Protein AF-A0A956EX53-F1 (afdb_monomer)

Structure (mmCIF, N/CA/C/O backbone):
data_AF-A0A956EX53-F1
#
_entry.id   AF-A0A956EX53-F1
#
loop_
_atom_site.group_PDB
_atom_site.id
_atom_site.type_symbol
_atom_site.label_atom_id
_atom_site.label_alt_id
_atom_site.label_comp_id
_atom_site.label_asym_id
_atom_site.label_entity_id
_atom_site.label_seq_id
_atom_site.pdbx_PDB_ins_code
_atom_site.Cartn_x
_atom_site.Cartn_y
_atom_site.Cartn_z
_atom_site.occupancy
_atom_site.B_iso_or_equiv
_atom_site.auth_seq_id
_atom_site.auth_comp_id
_atom_site.auth_asym_id
_atom_site.auth_atom_id
_atom_site.pdbx_PDB_model_num
ATOM 1 N N . MET A 1 1 ? 4.320 -12.597 8.981 1.00 51.06 1 MET A N 1
ATOM 2 C CA . MET A 1 1 ? 3.050 -13.255 8.613 1.00 51.06 1 MET A CA 1
ATOM 3 C C . MET A 1 1 ? 2.128 -13.176 9.818 1.00 51.06 1 MET A C 1
ATOM 5 O O . MET A 1 1 ? 2.484 -13.696 10.872 1.00 51.06 1 MET A O 1
ATOM 9 N N . LEU A 1 2 ? 1.016 -12.452 9.693 1.00 57.09 2 LEU A N 1
ATOM 10 C CA . LEU A 1 2 ? 0.022 -12.307 10.757 1.00 57.09 2 LEU A CA 1
ATOM 11 C C . LEU A 1 2 ? -0.480 -13.689 11.182 1.00 57.09 2 LEU A C 1
ATOM 13 O O . LEU A 1 2 ? -0.951 -14.455 10.343 1.00 57.09 2 LEU A O 1
ATOM 17 N N . ASN A 1 3 ? -0.402 -14.017 12.470 1.00 59.59 3 ASN A N 1
ATOM 18 C CA . ASN A 1 3 ? -0.939 -15.276 12.990 1.00 59.59 3 ASN A CA 1
ATOM 19 C C . ASN A 1 3 ? -2.446 -15.129 13.267 1.00 59.59 3 ASN A C 1
ATOM 21 O O . ASN A 1 3 ? -2.909 -15.298 14.390 1.00 59.59 3 ASN A O 1
ATOM 25 N N . ILE A 1 4 ? -3.191 -14.712 12.242 1.00 65.06 4 ILE A N 1
ATOM 26 C CA . ILE A 1 4 ? -4.633 -14.478 12.293 1.00 65.06 4 ILE A CA 1
ATOM 27 C C . ILE A 1 4 ? -5.317 -15.712 11.709 1.00 65.06 4 ILE A C 1
ATOM 29 O O . ILE A 1 4 ? -5.009 -16.143 10.596 1.00 65.06 4 ILE A O 1
ATOM 33 N N . THR A 1 5 ? -6.259 -16.303 12.443 1.00 72.94 5 THR A N 1
ATOM 34 C CA . THR A 1 5 ? -7.030 -17.428 11.891 1.00 72.94 5 THR A CA 1
ATOM 35 C C . THR A 1 5 ? -7.917 -16.952 10.737 1.00 72.94 5 THR A C 1
ATOM 37 O O . THR A 1 5 ? -8.346 -15.802 10.702 1.00 72.94 5 THR A O 1
ATOM 40 N N . ALA A 1 6 ? -8.293 -17.833 9.806 1.00 72.69 6 ALA A N 1
ATOM 41 C CA . ALA A 1 6 ? -9.203 -17.457 8.715 1.00 72.69 6 ALA A CA 1
ATOM 42 C C . ALA A 1 6 ? -10.545 -16.865 9.211 1.00 72.69 6 ALA A C 1
ATOM 44 O O . ALA A 1 6 ? -11.168 -16.069 8.511 1.00 72.69 6 ALA A O 1
ATOM 45 N N . ALA A 1 7 ? -10.999 -17.246 10.413 1.00 72.19 7 ALA A N 1
ATOM 46 C CA . ALA A 1 7 ? -12.190 -16.677 11.041 1.00 72.19 7 ALA A CA 1
ATOM 47 C C . ALA A 1 7 ? -11.948 -15.249 11.560 1.00 72.19 7 ALA A C 1
ATOM 49 O O . ALA A 1 7 ? -12.785 -14.375 11.355 1.00 72.19 7 ALA A O 1
ATOM 50 N N . GLU A 1 8 ? -10.797 -14.998 12.182 1.00 74.50 8 GLU A N 1
ATOM 51 C CA . GLU A 1 8 ? -10.401 -13.663 12.639 1.00 74.50 8 GLU A CA 1
ATOM 52 C C . GLU A 1 8 ? -10.142 -12.715 11.463 1.00 74.50 8 GLU A C 1
ATOM 54 O O . GLU A 1 8 ? -10.583 -11.572 11.505 1.00 74.50 8 GLU A O 1
ATOM 59 N N . GLY A 1 9 ? -9.514 -13.191 10.383 1.00 76.31 9 GLY A N 1
ATOM 60 C CA . GLY A 1 9 ? -9.263 -12.388 9.183 1.00 76.31 9 GLY A CA 1
ATOM 61 C C . GLY A 1 9 ? -10.560 -11.865 8.567 1.00 76.31 9 GLY A C 1
ATOM 62 O O . GLY A 1 9 ? -10.660 -10.682 8.253 1.00 76.31 9 GLY A O 1
ATOM 63 N N . LYS A 1 10 ? -11.599 -12.711 8.515 1.00 80.38 10 LYS A N 1
ATOM 64 C CA . LYS A 1 10 ? -12.949 -12.309 8.088 1.00 80.38 10 LYS A CA 1
ATOM 65 C C . LYS A 1 10 ? -13.590 -11.277 9.011 1.00 80.38 10 LYS A C 1
ATOM 67 O O . LYS A 1 10 ? -14.392 -10.477 8.544 1.00 80.38 10 LYS A O 1
ATOM 72 N N . LEU A 1 11 ? -13.286 -11.297 10.308 1.00 80.00 11 LEU A N 1
ATOM 73 C CA . LEU A 1 11 ? -13.822 -10.318 11.255 1.00 80.00 11 LEU A CA 1
ATOM 74 C C . LEU A 1 11 ? -13.101 -8.976 11.164 1.00 80.00 11 LEU A C 1
ATOM 76 O O . LEU A 1 11 ? -13.778 -7.955 11.219 1.00 80.00 11 LEU A O 1
ATOM 80 N N . VAL A 1 12 ? -11.780 -8.958 10.954 1.00 80.25 12 VAL A N 1
ATOM 81 C CA . VAL A 1 12 ? -11.062 -7.708 10.648 1.00 80.25 12 VAL A CA 1
ATOM 82 C C . VAL A 1 12 ? -11.567 -7.132 9.327 1.00 80.25 12 VAL A C 1
ATOM 84 O O . VAL A 1 12 ? -11.889 -5.952 9.260 1.00 80.25 12 VAL A O 1
ATOM 87 N N . GLU A 1 13 ? -11.725 -7.965 8.297 1.00 83.00 13 GLU A N 1
ATOM 88 C CA . GLU A 1 13 ? -12.305 -7.549 7.016 1.00 83.00 13 GLU A CA 1
ATOM 89 C C . GLU A 1 13 ? -13.713 -6.979 7.203 1.00 83.00 13 GLU A C 1
ATOM 91 O O . GLU A 1 13 ? -14.000 -5.890 6.718 1.00 83.00 13 GLU A O 1
ATOM 96 N N . LYS A 1 14 ? -14.577 -7.664 7.963 1.00 83.62 14 LYS A N 1
ATOM 97 C CA . LYS A 1 14 ? -15.923 -7.178 8.283 1.00 83.62 14 LYS A CA 1
ATOM 98 C C . LYS A 1 14 ? -15.875 -5.856 9.049 1.00 83.62 14 LYS A C 1
ATOM 100 O O . LYS A 1 14 ? -16.668 -4.973 8.746 1.00 83.62 14 LYS A O 1
ATOM 105 N N . LEU A 1 15 ? -14.962 -5.701 10.009 1.00 84.44 15 LEU A N 1
ATOM 106 C CA . LEU A 1 15 ? -14.787 -4.468 10.777 1.00 84.44 15 LEU A CA 1
ATOM 107 C C . LEU A 1 15 ? -14.405 -3.303 9.858 1.00 84.44 15 LEU A C 1
ATOM 109 O O . LEU A 1 15 ? -15.106 -2.291 9.850 1.00 84.44 15 LEU A O 1
ATOM 113 N N . LEU A 1 16 ? -13.370 -3.480 9.032 1.00 80.25 16 LEU A N 1
ATOM 114 C CA . LEU A 1 16 ? -12.909 -2.481 8.065 1.00 80.25 16 LEU A CA 1
ATOM 115 C C . LEU A 1 16 ? -13.993 -2.165 7.019 1.00 80.25 16 LEU A C 1
ATOM 117 O O . LEU A 1 16 ? -14.296 -1.001 6.772 1.00 80.25 16 LEU A O 1
ATOM 121 N N . ALA A 1 17 ? -14.650 -3.185 6.460 1.00 79.62 17 ALA A N 1
ATOM 122 C CA . ALA A 1 17 ? -15.706 -3.025 5.458 1.00 79.62 17 ALA A CA 1
ATOM 123 C C . ALA A 1 17 ? -16.972 -2.363 6.023 1.00 79.62 17 ALA A C 1
ATOM 125 O O . ALA A 1 17 ? -17.619 -1.575 5.334 1.00 79.62 17 ALA A O 1
ATOM 126 N N . SER A 1 18 ? -17.309 -2.645 7.285 1.00 79.88 18 SER A N 1
ATOM 127 C CA . SER A 1 18 ? -18.392 -1.969 8.011 1.00 79.88 18 SER A CA 1
ATOM 128 C C . SER A 1 18 ? -18.033 -0.547 8.429 1.00 79.88 18 SER A C 1
ATOM 130 O O . SER A 1 18 ? -18.859 0.125 9.034 1.00 79.88 18 SER A O 1
ATOM 132 N N . LYS A 1 19 ? -16.806 -0.084 8.142 1.00 80.31 19 LYS A N 1
ATOM 133 C CA . LYS A 1 19 ? -16.308 1.220 8.579 1.00 80.31 19 LYS A CA 1
ATOM 134 C C . LYS A 1 19 ? -16.407 1.382 10.098 1.00 80.31 19 LYS A C 1
ATOM 136 O O . LYS A 1 19 ? -16.848 2.414 10.596 1.00 80.31 19 LYS A O 1
ATOM 141 N N . TYR A 1 20 ? -15.998 0.341 10.823 1.00 84.31 20 TYR A N 1
ATOM 142 C CA . TYR A 1 20 ? -16.001 0.301 12.284 1.00 84.31 20 TYR A CA 1
ATOM 143 C C . TYR A 1 20 ? -17.391 0.475 12.916 1.00 84.31 20 TYR A C 1
ATOM 145 O O . TYR A 1 20 ? -17.538 1.106 13.963 1.00 84.31 20 TYR A O 1
ATOM 153 N N . GLU A 1 21 ? -18.434 -0.131 12.339 1.00 85.38 21 GLU A N 1
ATOM 154 C CA . GLU A 1 21 ? -19.719 -0.238 13.034 1.00 85.38 21 GLU A CA 1
ATOM 155 C C . GLU A 1 21 ? -19.526 -0.899 14.410 1.00 85.38 21 GLU A C 1
ATOM 157 O O . GLU A 1 21 ? -19.015 -2.017 14.534 1.00 85.38 21 GLU A O 1
ATOM 162 N N . ARG A 1 22 ? -19.969 -0.216 15.473 1.00 85.62 22 ARG A N 1
ATOM 163 C CA . ARG A 1 22 ? -19.758 -0.666 16.862 1.00 85.62 22 ARG A CA 1
ATOM 164 C C . ARG A 1 2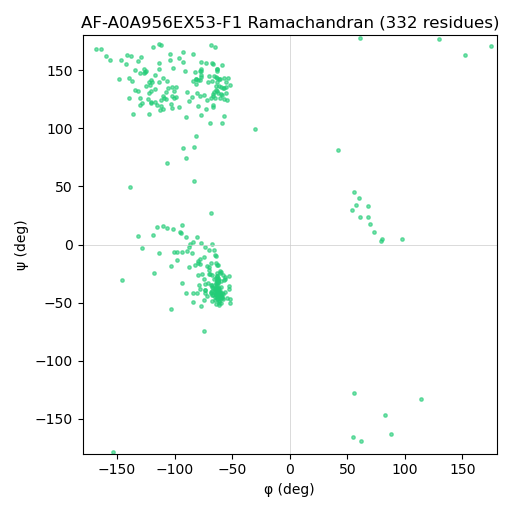2 ? -20.317 -2.065 17.131 1.00 85.62 22 ARG A C 1
ATOM 166 O O . ARG A 1 22 ? -19.787 -2.796 17.963 1.00 85.62 22 ARG A O 1
ATOM 173 N N . GLU A 1 23 ? -21.388 -2.456 16.443 1.00 86.75 23 GLU A N 1
ATOM 174 C CA . GLU A 1 23 ? -21.958 -3.803 16.554 1.00 86.75 23 GLU A CA 1
ATOM 175 C C . GLU A 1 23 ? -20.993 -4.882 16.048 1.00 86.75 23 GLU A C 1
ATOM 177 O O . GLU A 1 23 ? -20.830 -5.904 16.717 1.00 86.75 23 GLU A O 1
ATOM 182 N N . VAL A 1 24 ? -20.295 -4.622 14.938 1.00 85.69 24 VAL A N 1
ATOM 183 C CA . VAL A 1 24 ? -19.276 -5.515 14.371 1.00 85.69 24 VAL A CA 1
ATOM 184 C C . VAL A 1 24 ? -18.054 -5.588 15.282 1.00 85.69 24 VAL A C 1
ATOM 186 O O . VAL A 1 24 ? -17.551 -6.679 15.547 1.00 85.69 24 VAL A O 1
ATOM 189 N N . LEU A 1 25 ? -17.619 -4.454 15.839 1.00 86.94 25 LEU A N 1
ATOM 190 C CA . LEU A 1 25 ? -16.528 -4.413 16.816 1.00 86.94 25 LEU A CA 1
ATOM 191 C C . LEU A 1 25 ? -16.847 -5.270 18.053 1.00 86.94 25 LEU A C 1
ATOM 193 O O . LEU A 1 25 ? -16.034 -6.088 18.482 1.00 86.94 25 LEU A O 1
ATOM 197 N N . ARG A 1 26 ? -18.063 -5.147 18.595 1.00 90.12 26 ARG A N 1
ATOM 198 C CA . ARG A 1 26 ? -18.525 -5.943 19.745 1.00 90.12 26 ARG A CA 1
ATOM 199 C C . ARG A 1 26 ? -18.707 -7.420 19.412 1.00 90.12 26 ARG A C 1
ATOM 201 O O . ARG A 1 26 ? -18.464 -8.267 20.268 1.00 90.12 26 ARG A O 1
ATOM 208 N N . GLU A 1 27 ? -19.145 -7.750 18.200 1.00 88.31 27 GLU A N 1
ATOM 209 C CA . GLU A 1 27 ? -19.164 -9.132 17.715 1.00 88.31 27 GLU A CA 1
ATOM 210 C C . GLU A 1 27 ? -17.747 -9.708 17.688 1.00 88.31 27 GLU A C 1
ATOM 212 O O . GLU A 1 27 ? -17.530 -10.809 18.193 1.00 88.31 27 GLU A O 1
ATOM 217 N N . TYR A 1 28 ? -16.774 -8.939 17.193 1.00 88.19 28 TYR A N 1
ATOM 218 C CA . TYR A 1 28 ? -15.385 -9.372 17.148 1.00 88.19 28 TYR A CA 1
ATOM 219 C C . TYR A 1 28 ? -14.806 -9.590 18.556 1.00 88.19 28 TYR A C 1
ATOM 221 O O . TYR A 1 28 ? -14.214 -10.638 18.816 1.00 88.19 28 TYR A O 1
ATOM 229 N N . VAL A 1 29 ? -15.081 -8.687 19.506 1.00 89.81 29 VAL A N 1
ATOM 230 C CA . VAL A 1 29 ? -14.746 -8.884 20.931 1.00 89.81 29 VAL A CA 1
ATOM 231 C C . VAL A 1 29 ? -15.279 -10.226 21.442 1.00 89.81 29 VAL A C 1
ATOM 233 O O . VAL A 1 29 ? -14.513 -11.012 21.995 1.00 89.81 29 VAL A O 1
ATOM 236 N N . ARG A 1 30 ? -16.565 -10.533 21.215 1.00 90.62 30 ARG A N 1
ATOM 237 C CA . ARG A 1 30 ? -17.179 -11.790 21.687 1.00 90.62 30 ARG A CA 1
ATOM 238 C C . ARG A 1 30 ? -16.521 -13.027 21.083 1.00 90.62 30 ARG A C 1
ATOM 240 O O . ARG A 1 30 ? -16.396 -14.039 21.768 1.00 90.62 30 ARG A O 1
ATOM 247 N N . VAL A 1 31 ? -16.124 -12.970 19.810 1.00 87.50 31 VAL A N 1
ATOM 248 C CA . VAL A 1 31 ? -15.439 -14.089 19.147 1.00 87.50 31 VAL A CA 1
ATOM 249 C C . VAL A 1 31 ? -14.052 -14.314 19.750 1.00 87.50 31 VAL A C 1
ATOM 251 O O . VAL A 1 31 ? -13.706 -15.458 20.039 1.00 87.50 31 VAL A O 1
ATOM 254 N N . LEU A 1 32 ? -13.290 -13.245 19.998 1.00 88.06 32 LEU A N 1
ATOM 255 C CA . LEU A 1 32 ? -11.981 -13.336 20.652 1.00 88.06 32 LEU A CA 1
ATOM 256 C C . LEU A 1 32 ? -12.103 -13.891 22.079 1.00 88.06 32 LEU A C 1
ATOM 258 O O . LEU A 1 32 ? -11.367 -14.803 22.450 1.00 88.06 32 LEU A O 1
ATOM 262 N N . GLU A 1 33 ? -13.085 -13.427 22.855 1.00 91.31 33 GLU A N 1
ATOM 263 C CA . GLU A 1 33 ? -13.353 -13.937 24.207 1.00 91.31 33 GLU A CA 1
ATOM 264 C C . GLU A 1 33 ? -13.747 -15.419 24.202 1.00 91.31 33 GLU A C 1
ATOM 266 O O . GLU A 1 33 ? -13.251 -16.188 25.025 1.00 91.31 33 GLU A O 1
ATOM 271 N N . ALA A 1 34 ? -14.582 -15.852 23.251 1.00 88.00 34 ALA A N 1
ATOM 272 C CA . ALA A 1 34 ? -14.929 -17.265 23.087 1.00 88.00 34 ALA A CA 1
ATOM 273 C C . ALA A 1 34 ? -13.708 -18.136 22.725 1.00 88.00 34 ALA A C 1
ATOM 275 O O . ALA A 1 34 ? -13.680 -19.324 23.051 1.00 88.00 34 ALA A O 1
ATOM 276 N N . GLY A 1 35 ? -12.697 -17.542 22.083 1.00 87.31 35 GLY A N 1
ATOM 277 C CA . GLY A 1 35 ? -11.394 -18.147 21.806 1.00 87.31 35 GLY A CA 1
ATOM 278 C C . GLY A 1 35 ? -10.378 -18.052 22.953 1.00 87.31 35 GLY A C 1
ATOM 279 O O . GLY A 1 35 ? -9.259 -18.528 22.789 1.00 87.31 35 GLY A O 1
ATOM 280 N N . ASN A 1 36 ? -10.748 -17.479 24.106 1.00 89.88 36 ASN A N 1
ATOM 281 C CA . ASN A 1 36 ? -9.863 -17.144 25.232 1.00 89.88 36 ASN A CA 1
ATOM 282 C C . ASN A 1 36 ? -8.748 -16.132 24.904 1.00 89.88 36 ASN A C 1
ATOM 284 O O . ASN A 1 36 ? -7.744 -16.071 25.612 1.00 89.88 36 ASN A O 1
ATOM 288 N N . ASP A 1 37 ? -8.927 -15.301 23.878 1.00 88.75 37 ASP A N 1
ATOM 289 C CA . ASP A 1 37 ? -7.996 -14.223 23.550 1.00 88.75 37 ASP A CA 1
ATOM 290 C C . ASP A 1 37 ? -8.372 -12.927 24.275 1.00 88.75 37 ASP A C 1
ATOM 292 O O . ASP A 1 37 ? -8.945 -11.980 23.726 1.00 88.75 37 ASP A O 1
ATOM 296 N N . THR A 1 38 ? -8.089 -12.904 25.574 1.00 88.56 38 THR A N 1
ATOM 297 C CA . THR A 1 38 ? -8.480 -11.792 26.445 1.00 88.56 38 THR A CA 1
ATOM 298 C C . THR A 1 38 ? -7.719 -10.503 26.153 1.00 88.56 38 THR A C 1
ATOM 300 O O . THR A 1 38 ? -8.229 -9.424 26.458 1.00 88.56 38 THR A O 1
ATOM 303 N N . GLN A 1 39 ? -6.513 -10.599 25.586 1.00 88.00 39 GLN A N 1
ATOM 304 C CA . GLN A 1 39 ? -5.654 -9.445 25.335 1.00 88.00 39 GLN A CA 1
ATOM 305 C C . GLN A 1 39 ? -6.141 -8.662 24.112 1.00 88.00 39 GLN A C 1
ATOM 307 O O . GLN A 1 39 ? -6.449 -7.474 24.242 1.00 88.00 39 GLN A O 1
ATOM 312 N N . ARG A 1 40 ? -6.336 -9.327 22.962 1.00 89.31 40 ARG A N 1
ATOM 313 C CA . ARG A 1 40 ? -6.902 -8.681 21.765 1.00 89.31 40 ARG A CA 1
ATOM 314 C C . ARG A 1 40 ? -8.342 -8.223 22.007 1.00 89.31 40 ARG A C 1
ATOM 316 O O . ARG A 1 40 ? -8.707 -7.111 21.627 1.00 89.31 40 ARG A O 1
ATOM 323 N N . ALA A 1 41 ? -9.144 -9.010 22.731 1.00 89.62 41 ALA A N 1
ATOM 324 C CA . ALA A 1 41 ? -10.485 -8.587 23.144 1.00 89.62 41 ALA A CA 1
ATOM 325 C C . ALA A 1 41 ? -10.465 -7.346 24.056 1.00 89.62 41 ALA A C 1
ATOM 327 O O . ALA A 1 41 ? -11.343 -6.488 23.961 1.00 89.62 41 ALA A O 1
ATOM 328 N N . GLY A 1 42 ? -9.484 -7.244 24.959 1.00 89.62 42 GLY A N 1
ATOM 329 C CA . GLY A 1 42 ? -9.272 -6.068 25.804 1.00 89.62 42 GLY A CA 1
ATOM 330 C C . GLY A 1 42 ? -8.994 -4.812 24.982 1.00 89.62 42 GLY A C 1
ATOM 331 O O . GLY A 1 42 ? -9.637 -3.789 25.208 1.00 89.62 42 GLY A O 1
ATOM 332 N N . LEU A 1 43 ? -8.118 -4.917 23.980 1.00 90.38 43 LEU A N 1
ATOM 333 C CA . LEU A 1 43 ? -7.795 -3.808 23.084 1.00 90.38 43 LEU A CA 1
ATOM 334 C C . LEU A 1 43 ? -9.023 -3.332 22.294 1.00 90.38 43 LEU A C 1
ATOM 336 O O . LEU A 1 43 ? -9.330 -2.144 22.308 1.00 90.38 43 LEU A O 1
ATOM 340 N N . LEU A 1 44 ? -9.788 -4.238 21.672 1.00 90.31 44 LEU A N 1
ATOM 341 C CA . LEU A 1 44 ? -10.997 -3.846 20.929 1.00 90.31 44 LEU A CA 1
ATOM 342 C C . LEU A 1 44 ? -12.064 -3.200 21.828 1.00 90.31 44 LEU A C 1
ATOM 344 O O . LEU A 1 44 ? -12.794 -2.316 21.380 1.00 90.31 44 LEU A O 1
ATOM 348 N N . ARG A 1 45 ? -12.154 -3.600 23.104 1.00 92.19 45 ARG A N 1
ATOM 349 C CA . ARG A 1 45 ? -13.034 -2.932 24.077 1.00 92.19 45 ARG A CA 1
ATOM 350 C C . ARG A 1 45 ? -12.585 -1.505 24.373 1.00 92.19 45 ARG A C 1
ATOM 352 O O . ARG A 1 45 ? -13.449 -0.647 24.515 1.00 92.19 45 ARG A O 1
ATOM 359 N N . LEU A 1 46 ? -11.279 -1.246 24.443 1.00 90.62 46 LEU A N 1
ATOM 360 C CA . LEU A 1 46 ? -10.759 0.117 24.588 1.00 90.62 46 LEU A CA 1
ATOM 361 C C . LEU A 1 46 ? -11.096 0.969 23.359 1.00 90.62 46 LEU A C 1
ATOM 363 O O . LEU A 1 46 ? -11.499 2.115 23.523 1.00 90.62 46 LEU A O 1
ATOM 367 N N . ILE A 1 47 ? -11.034 0.403 22.147 1.00 88.50 47 ILE A N 1
ATOM 368 C CA . ILE A 1 47 ? -11.495 1.096 20.932 1.00 88.50 47 ILE A CA 1
ATOM 369 C C . ILE A 1 47 ? -13.000 1.410 21.029 1.00 88.50 47 ILE A C 1
ATOM 371 O O . ILE A 1 47 ? -13.397 2.557 20.840 1.00 88.50 47 ILE A O 1
ATOM 375 N N . ASP A 1 48 ? -13.849 0.438 21.398 1.00 90.44 48 ASP A N 1
ATOM 376 C CA . ASP A 1 48 ? -15.304 0.662 21.547 1.00 90.44 48 ASP A CA 1
ATOM 377 C C . ASP A 1 48 ? -15.641 1.695 22.637 1.00 90.44 48 ASP A C 1
ATOM 379 O O . ASP A 1 48 ? -16.689 2.342 22.580 1.00 90.44 48 ASP A O 1
ATOM 383 N N . GLN A 1 49 ? -14.788 1.824 23.656 1.00 89.56 49 GLN A N 1
ATOM 384 C CA . GLN A 1 49 ? -14.899 2.845 24.699 1.00 89.56 49 GLN A CA 1
ATOM 385 C C . GLN A 1 49 ? -14.483 4.220 24.180 1.00 89.56 49 GLN A C 1
ATOM 387 O O . GLN A 1 49 ? -15.248 5.163 24.344 1.00 89.56 49 GLN A O 1
ATOM 392 N N . ALA A 1 50 ? -13.345 4.321 23.491 1.00 86.75 50 ALA A N 1
ATOM 393 C CA . ALA A 1 50 ? -12.846 5.572 22.920 1.00 86.75 50 ALA A CA 1
ATOM 394 C C . ALA A 1 50 ? -13.783 6.163 21.850 1.00 86.75 50 ALA A C 1
ATOM 396 O O . ALA A 1 50 ? -13.828 7.372 21.663 1.00 86.75 50 ALA A O 1
ATOM 397 N N . MET A 1 51 ? -14.571 5.323 21.171 1.00 86.81 51 MET A N 1
ATOM 398 C CA . MET A 1 51 ? -15.598 5.755 20.214 1.00 86.81 51 MET A CA 1
ATOM 399 C C . MET A 1 51 ? -16.888 6.292 20.871 1.00 86.81 51 MET A C 1
ATOM 401 O O . MET A 1 51 ? -17.854 6.595 20.165 1.00 86.81 51 MET A O 1
ATOM 405 N N . GLN A 1 52 ? -16.978 6.350 22.204 1.00 87.12 52 GLN A N 1
ATOM 406 C CA . GLN A 1 52 ? -18.160 6.879 22.895 1.00 87.12 52 GLN A CA 1
ATOM 407 C C . GLN A 1 52 ? -18.125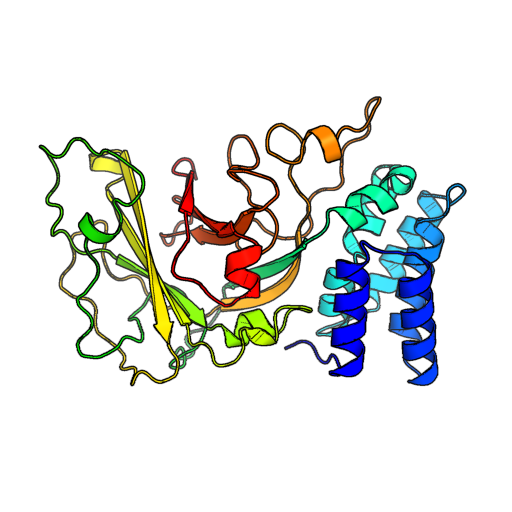 8.413 22.945 1.00 87.12 52 GLN A C 1
ATOM 409 O O . GLN A 1 52 ? -17.053 8.981 23.135 1.00 87.12 52 GLN A O 1
ATOM 414 N N . PRO A 1 53 ? -19.276 9.104 22.806 1.00 81.81 53 PRO A N 1
ATOM 415 C CA . PRO A 1 53 ? -19.314 10.572 22.796 1.00 81.81 53 PRO A CA 1
ATOM 416 C C . PRO A 1 53 ? -18.773 11.237 24.070 1.00 81.81 53 PRO A C 1
ATOM 418 O O . PRO A 1 53 ? -18.397 12.402 24.037 1.00 81.81 53 PRO A O 1
ATOM 421 N N . ASP A 1 54 ? -18.789 10.516 25.189 1.00 83.94 54 ASP A N 1
ATOM 422 C CA . ASP A 1 54 ? -18.384 10.943 26.528 1.00 83.94 54 ASP A CA 1
ATOM 423 C C . ASP A 1 54 ? -17.046 10.332 26.978 1.00 83.94 54 ASP A C 1
ATOM 425 O O . ASP A 1 54 ? -16.715 10.380 28.164 1.00 83.94 54 ASP A O 1
ATOM 429 N N . ALA A 1 55 ? -16.275 9.754 26.052 1.00 83.94 55 ALA A N 1
ATOM 430 C CA . ALA A 1 55 ? -14.968 9.193 26.360 1.00 83.94 55 ALA A CA 1
ATOM 431 C C . ALA A 1 55 ? -13.996 10.276 26.860 1.00 83.94 55 ALA A C 1
ATOM 433 O O . ALA A 1 55 ? -13.807 11.310 26.219 1.00 83.94 55 ALA A O 1
ATOM 434 N N . ASP A 1 56 ? -13.336 10.014 27.990 1.00 85.75 56 ASP A N 1
ATOM 435 C CA . ASP A 1 56 ? -12.224 10.837 28.467 1.00 85.75 56 ASP A CA 1
ATOM 436 C C . ASP A 1 56 ? -10.997 10.570 27.585 1.00 85.75 56 ASP A C 1
ATOM 438 O O . ASP A 1 56 ? -10.497 9.439 27.526 1.00 85.75 56 ASP A O 1
ATOM 442 N N . ALA A 1 57 ? -10.530 11.604 26.879 1.00 82.06 57 ALA A N 1
ATOM 443 C CA . ALA A 1 57 ? -9.402 11.499 25.961 1.00 82.06 57 ALA A CA 1
ATOM 444 C C . ALA A 1 57 ? -8.102 11.106 26.659 1.00 82.06 57 ALA A C 1
ATOM 446 O O . ALA A 1 57 ? -7.409 10.198 26.196 1.00 82.06 57 ALA A O 1
ATOM 447 N N . SER A 1 58 ? -7.818 11.709 27.811 1.00 82.69 58 SER A N 1
ATOM 448 C CA . SER A 1 58 ? -6.601 11.441 28.573 1.00 82.69 58 SER A CA 1
ATOM 449 C C . SER A 1 58 ? -6.584 10.000 29.081 1.00 82.69 58 SER A C 1
ATOM 451 O O . SER A 1 58 ? -5.615 9.267 28.865 1.00 82.69 58 SER A O 1
ATOM 453 N N . GLU A 1 59 ? -7.690 9.546 29.681 1.00 87.06 59 GLU A N 1
ATOM 454 C CA . GLU A 1 59 ? -7.787 8.172 30.182 1.00 87.06 59 GLU A CA 1
ATOM 455 C C . GLU A 1 59 ? -7.725 7.143 29.039 1.00 87.06 59 GLU A C 1
ATOM 457 O O . GLU A 1 59 ? -6.992 6.151 29.129 1.00 87.06 59 GLU A O 1
ATOM 462 N N . SER A 1 60 ? -8.460 7.377 27.948 1.00 84.31 60 SER A N 1
ATOM 463 C CA . SER A 1 60 ? -8.513 6.456 26.805 1.00 84.31 60 SER A CA 1
ATOM 464 C C . SER A 1 60 ? -7.152 6.315 26.122 1.00 84.31 60 SER A C 1
ATOM 466 O O . SER A 1 60 ? -6.739 5.197 25.805 1.00 84.31 60 SER A O 1
ATOM 468 N N . GLY A 1 61 ? -6.424 7.424 25.948 1.00 81.00 61 GLY A N 1
ATOM 469 C CA . GLY A 1 61 ? -5.086 7.431 25.357 1.00 81.00 61 GLY A CA 1
ATOM 470 C C . GLY A 1 61 ? -4.067 6.651 26.180 1.00 81.00 61 GLY A C 1
ATOM 471 O O . GLY A 1 61 ? -3.355 5.806 25.634 1.00 81.00 61 GLY A O 1
ATOM 472 N N . VAL A 1 62 ? -4.031 6.877 27.500 1.00 84.50 62 VAL A N 1
ATOM 473 C CA . VAL A 1 62 ? -3.121 6.161 28.414 1.00 84.50 62 VAL A CA 1
ATOM 474 C C . VAL A 1 62 ? -3.387 4.658 28.371 1.00 84.50 62 VAL A C 1
ATOM 476 O O . VAL A 1 62 ? -2.466 3.878 28.127 1.00 84.50 62 VAL A O 1
ATOM 479 N N . ARG A 1 63 ? -4.650 4.242 28.525 1.00 87.25 63 ARG A N 1
ATOM 480 C CA . ARG A 1 63 ? -5.014 2.815 28.545 1.00 87.25 63 ARG A CA 1
ATOM 481 C C . ARG A 1 63 ? -4.734 2.135 27.209 1.00 87.25 63 ARG A C 1
ATOM 483 O O . ARG A 1 63 ? -4.297 0.986 27.198 1.00 87.25 63 ARG A O 1
ATOM 490 N N . MET A 1 64 ? -4.967 2.825 26.090 1.00 85.75 64 MET A N 1
ATOM 491 C CA . MET A 1 64 ? -4.660 2.290 24.763 1.00 85.75 64 MET A CA 1
ATOM 492 C C . MET A 1 64 ? -3.154 2.116 24.560 1.00 85.75 64 MET A C 1
ATOM 494 O O . MET A 1 64 ? -2.723 1.076 24.061 1.00 85.75 64 MET A O 1
ATOM 498 N N . ARG A 1 65 ? -2.346 3.098 24.976 1.00 85.56 65 ARG A N 1
ATOM 499 C CA . ARG A 1 65 ? -0.885 3.026 24.877 1.00 85.56 65 ARG A CA 1
ATOM 500 C C . ARG A 1 65 ? -0.334 1.855 25.688 1.00 85.56 65 ARG A C 1
ATOM 502 O O . ARG A 1 65 ? 0.375 1.025 25.129 1.00 85.56 65 ARG A O 1
ATOM 509 N N . GLU A 1 66 ? -0.741 1.730 26.950 1.00 85.25 66 GLU A N 1
ATOM 510 C CA . GLU A 1 66 ? -0.340 0.619 27.825 1.00 85.25 66 GLU A CA 1
ATOM 511 C C . GLU A 1 66 ? -0.749 -0.746 27.247 1.00 85.25 66 GLU A C 1
ATOM 513 O O . GLU A 1 66 ? 0.052 -1.682 27.212 1.00 85.25 66 GLU A O 1
ATOM 518 N N . ALA A 1 67 ? -1.986 -0.864 26.749 1.00 82.56 67 ALA A N 1
ATOM 519 C CA . ALA A 1 67 ? -2.472 -2.099 26.138 1.00 82.56 67 ALA A CA 1
ATOM 520 C C . ALA A 1 67 ? -1.694 -2.464 24.865 1.00 82.56 67 ALA A C 1
ATOM 522 O O . ALA A 1 67 ? -1.452 -3.646 24.622 1.00 82.56 67 ALA A O 1
ATOM 523 N N . ARG A 1 68 ? -1.291 -1.467 24.067 1.00 81.81 68 ARG A N 1
ATOM 524 C CA . ARG A 1 68 ? -0.504 -1.665 22.846 1.00 81.81 68 ARG A CA 1
ATOM 525 C C . ARG A 1 68 ? 0.938 -2.058 23.146 1.00 81.81 68 ARG A C 1
ATOM 527 O O . ARG A 1 68 ? 1.454 -2.969 22.510 1.00 81.81 68 ARG A O 1
ATOM 534 N N . GLU A 1 69 ? 1.580 -1.396 24.104 1.00 85.00 69 GLU A N 1
ATOM 535 C CA . GLU A 1 69 ? 2.960 -1.688 24.521 1.00 85.00 69 GLU A CA 1
ATOM 536 C C . GLU A 1 69 ? 3.111 -3.096 25.113 1.00 85.00 69 GLU A C 1
ATOM 538 O O . GLU A 1 69 ? 4.188 -3.686 25.048 1.00 85.00 69 GLU A O 1
ATOM 543 N N . ALA A 1 70 ? 2.024 -3.663 25.643 1.00 81.88 70 ALA A N 1
ATOM 544 C CA . ALA A 1 70 ? 1.985 -5.042 26.114 1.00 81.88 70 ALA A CA 1
ATOM 545 C C . ALA A 1 70 ? 1.940 -6.096 24.984 1.00 81.88 70 ALA A C 1
ATOM 547 O O . ALA A 1 70 ? 2.083 -7.286 25.269 1.00 81.88 70 ALA A O 1
ATOM 548 N N . LEU A 1 71 ? 1.715 -5.698 23.724 1.00 81.12 71 LEU A N 1
ATOM 549 C CA . LEU A 1 71 ? 1.675 -6.601 22.567 1.00 81.12 71 LEU A CA 1
ATOM 550 C C . LEU A 1 71 ? 3.057 -6.728 21.924 1.00 81.12 71 LEU A C 1
ATOM 552 O O . LEU A 1 71 ? 3.847 -5.785 21.906 1.00 81.12 71 LEU A O 1
ATOM 556 N N . SER A 1 72 ? 3.345 -7.886 21.331 1.00 76.75 72 SER A N 1
ATOM 557 C CA . SER A 1 72 ? 4.608 -8.100 20.617 1.00 76.75 72 SER A CA 1
ATOM 558 C C . SER A 1 72 ? 4.435 -8.938 19.351 1.00 76.75 72 SER A C 1
ATOM 560 O O . SER A 1 72 ? 3.490 -9.716 19.214 1.00 76.75 72 SER A O 1
ATOM 562 N N . GLY A 1 73 ? 5.354 -8.771 18.396 1.00 81.00 73 GLY A N 1
ATOM 563 C CA . GLY A 1 73 ? 5.353 -9.528 17.142 1.00 81.00 73 GLY A CA 1
ATOM 564 C C . GLY A 1 73 ? 4.031 -9.404 16.377 1.00 81.00 73 GLY A C 1
ATOM 565 O O . GLY A 1 73 ? 3.540 -8.303 16.150 1.00 81.00 73 GLY A O 1
ATOM 566 N N . ALA A 1 74 ? 3.436 -10.544 16.014 1.00 77.50 74 ALA A N 1
ATOM 567 C CA . ALA A 1 74 ? 2.204 -10.598 15.223 1.00 77.50 74 ALA A CA 1
ATOM 568 C C . ALA A 1 74 ? 0.993 -9.920 15.895 1.00 77.50 74 ALA A C 1
ATOM 570 O O . ALA A 1 74 ? 0.068 -9.497 15.204 1.00 77.50 74 ALA A O 1
ATOM 571 N N . GLU A 1 75 ? 0.980 -9.809 17.224 1.00 82.62 75 GLU A N 1
ATOM 572 C CA . GLU A 1 75 ? -0.089 -9.116 17.947 1.00 82.62 75 GLU A CA 1
ATOM 573 C C . GLU A 1 75 ? 0.007 -7.595 17.789 1.00 82.62 75 GLU A C 1
ATOM 575 O O . GLU A 1 75 ? -1.018 -6.920 17.700 1.00 82.62 75 GLU A O 1
ATOM 580 N N . ALA A 1 76 ? 1.228 -7.060 17.705 1.00 84.88 76 ALA A N 1
ATOM 581 C CA . ALA A 1 76 ? 1.456 -5.644 17.441 1.00 84.88 76 ALA A CA 1
ATOM 582 C C . ALA A 1 76 ? 1.042 -5.279 16.005 1.00 84.88 76 ALA A C 1
ATOM 584 O O . ALA A 1 76 ? 0.376 -4.264 15.802 1.00 84.88 76 ALA A O 1
ATOM 585 N N . ASP A 1 77 ? 1.352 -6.140 15.031 1.00 86.19 77 ASP A N 1
ATOM 586 C CA . ASP A 1 77 ? 0.912 -5.972 13.638 1.00 86.19 77 ASP A CA 1
ATOM 587 C C . ASP A 1 77 ? -0.624 -6.018 13.523 1.00 86.19 77 ASP A C 1
ATOM 589 O O . ASP A 1 77 ? -1.237 -5.229 12.805 1.00 86.19 77 ASP A O 1
ATOM 593 N N . TRP A 1 78 ? -1.278 -6.913 14.273 1.00 87.81 78 TRP A N 1
ATOM 594 C CA . TRP A 1 78 ? -2.740 -6.947 14.357 1.00 87.81 78 TRP A CA 1
ATOM 595 C C . TRP A 1 78 ? -3.311 -5.671 14.996 1.00 87.81 78 TRP A C 1
ATOM 597 O O . TRP A 1 78 ? -4.289 -5.128 14.488 1.00 87.81 78 TRP A O 1
ATOM 607 N N . ALA A 1 79 ? -2.702 -5.164 16.073 1.00 87.12 79 ALA A N 1
ATOM 608 C CA . ALA A 1 79 ? -3.153 -3.937 16.729 1.00 87.12 79 ALA A CA 1
ATOM 609 C C . ALA A 1 79 ? -3.058 -2.714 15.808 1.00 87.12 79 ALA A C 1
ATOM 611 O O . ALA A 1 79 ? -3.956 -1.869 15.816 1.00 87.12 79 ALA A O 1
ATOM 612 N N . ALA A 1 80 ? -2.005 -2.646 14.986 1.00 87.12 80 ALA A N 1
ATOM 613 C CA . ALA A 1 80 ? -1.881 -1.633 13.946 1.00 87.12 80 ALA A CA 1
ATOM 614 C C . ALA A 1 80 ? -3.048 -1.720 12.948 1.00 87.12 80 ALA A C 1
ATOM 616 O O . ALA A 1 80 ? -3.682 -0.709 12.666 1.00 87.12 80 ALA A O 1
ATOM 617 N N . LEU A 1 81 ? -3.409 -2.926 12.492 1.00 87.50 81 LEU A N 1
ATOM 618 C CA . LEU A 1 81 ? -4.505 -3.125 11.534 1.00 87.50 81 LEU A CA 1
ATOM 619 C C . LEU A 1 81 ? -5.898 -2.738 12.047 1.00 87.50 81 LEU A C 1
ATOM 621 O O . LEU A 1 81 ? -6.761 -2.388 11.245 1.00 87.50 81 LEU A O 1
ATOM 625 N N . VAL A 1 82 ? -6.144 -2.832 13.355 1.00 88.19 82 VAL A N 1
ATOM 626 C CA . VAL A 1 82 ? -7.470 -2.557 13.940 1.00 88.19 82 VAL A CA 1
ATOM 627 C C . VAL A 1 82 ? -7.640 -1.127 14.449 1.00 88.19 82 VAL A C 1
ATOM 629 O O . VAL A 1 82 ? -8.623 -0.857 15.131 1.00 88.19 82 VAL A O 1
ATOM 632 N N . GLY A 1 83 ? -6.716 -0.203 14.166 1.00 86.12 83 GLY A N 1
ATOM 633 C CA . GLY A 1 83 ? -6.914 1.203 14.546 1.00 86.12 83 GLY A CA 1
ATOM 634 C C . GLY A 1 83 ? -6.240 1.650 15.836 1.00 86.12 83 GLY A C 1
ATOM 635 O O . GLY A 1 83 ? -6.451 2.791 16.236 1.00 86.12 83 GLY A O 1
ATOM 636 N N . ALA A 1 84 ? -5.446 0.808 16.509 1.00 88.62 84 ALA A N 1
ATOM 637 C CA . ALA A 1 84 ? -4.950 1.136 17.849 1.00 88.62 84 ALA A CA 1
ATOM 638 C C . ALA A 1 84 ? -4.090 2.413 17.879 1.00 88.62 84 ALA A C 1
ATOM 640 O O . ALA A 1 84 ? -4.219 3.211 18.805 1.00 88.62 84 ALA A O 1
ATOM 641 N N . GLN A 1 85 ? -3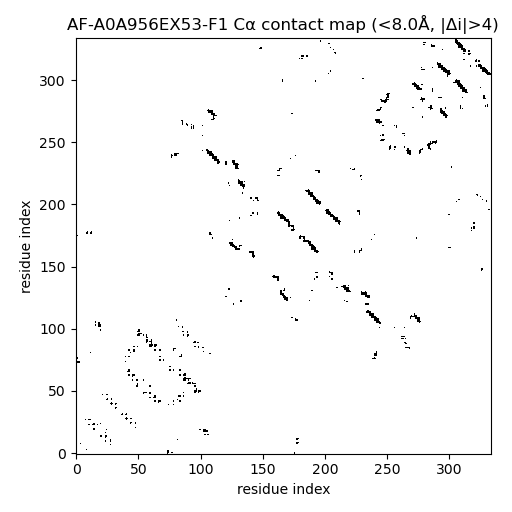.237 2.621 16.867 1.00 89.00 85 GLN A N 1
ATOM 642 C CA . GLN A 1 85 ? -2.400 3.824 16.761 1.00 89.00 85 GLN A CA 1
ATOM 643 C C . GLN A 1 85 ? -3.248 5.092 16.600 1.00 89.00 85 GLN A C 1
ATOM 645 O O . GLN A 1 85 ? -3.014 6.056 17.322 1.00 89.00 85 GLN A O 1
ATOM 6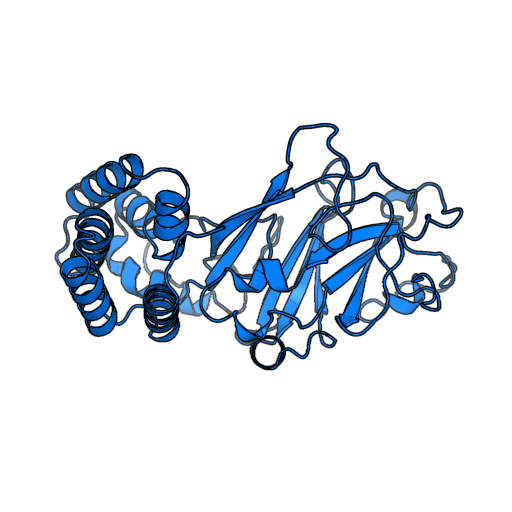50 N N . ILE A 1 86 ? -4.291 5.043 15.762 1.00 89.06 86 ILE A N 1
ATOM 651 C CA . ILE A 1 86 ? -5.199 6.177 15.540 1.00 89.06 86 ILE A CA 1
ATOM 652 C C . ILE A 1 86 ? -5.838 6.603 16.859 1.00 89.06 86 ILE A C 1
ATOM 654 O O . ILE A 1 86 ? -5.903 7.791 17.143 1.00 89.06 86 ILE A O 1
ATOM 658 N N . VAL A 1 87 ? -6.276 5.659 17.702 1.00 86.94 87 VAL A N 1
ATOM 659 C CA . VAL A 1 87 ? -6.851 5.991 19.019 1.00 86.94 87 VAL A CA 1
ATOM 660 C C . VAL A 1 87 ? -5.839 6.706 19.916 1.00 86.94 87 VAL A C 1
ATOM 662 O O . VAL A 1 87 ? -6.214 7.645 20.612 1.00 86.94 87 VAL A O 1
ATOM 665 N N . VAL A 1 88 ? -4.571 6.279 19.906 1.00 86.44 88 VAL A N 1
ATOM 666 C CA . VAL A 1 88 ? -3.510 6.916 20.704 1.00 86.44 88 VAL A CA 1
ATOM 667 C C . VAL A 1 88 ? -3.268 8.350 20.237 1.00 86.44 88 VAL A C 1
ATOM 669 O O . VAL A 1 88 ? -3.335 9.258 21.059 1.00 86.44 88 VAL A O 1
ATOM 672 N N . GLU A 1 89 ? -3.060 8.566 18.940 1.00 87.94 89 GLU A N 1
ATOM 673 C CA . GLU A 1 89 ? -2.810 9.903 18.375 1.00 87.94 89 GLU A CA 1
ATOM 674 C C . GLU A 1 89 ? -4.023 10.825 18.538 1.00 87.94 89 GLU A C 1
ATOM 676 O O . GLU A 1 89 ? -3.890 11.989 18.910 1.00 87.94 89 GLU A O 1
ATOM 681 N N . SER A 1 90 ? -5.229 10.283 18.352 1.00 86.12 90 SER A N 1
ATOM 682 C CA . SER A 1 90 ? -6.481 11.018 18.563 1.00 86.12 90 SER A CA 1
ATOM 683 C C . SER A 1 90 ? -6.662 11.438 20.026 1.00 86.12 90 SER A C 1
ATOM 685 O O . SER A 1 90 ? -7.238 12.477 20.329 1.00 86.12 90 SER A O 1
ATOM 687 N N . ALA A 1 91 ? -6.199 10.623 20.973 1.00 86.19 91 ALA A N 1
ATOM 688 C CA . ALA A 1 91 ? -6.235 10.977 22.386 1.00 86.19 91 ALA A CA 1
ATOM 689 C C . ALA A 1 91 ? -5.192 12.046 22.742 1.00 86.19 91 ALA A C 1
ATOM 691 O O . ALA A 1 91 ? -5.492 12.951 23.516 1.00 86.19 91 ALA A O 1
ATOM 692 N N . GLU A 1 92 ? -3.989 11.962 22.168 1.00 85.94 92 GLU A N 1
ATOM 693 C CA . GLU A 1 92 ? -2.903 12.933 22.371 1.00 85.94 92 GLU A CA 1
ATOM 694 C C . GLU A 1 92 ? -3.228 14.320 21.801 1.00 85.94 92 GLU A C 1
ATOM 696 O O . GLU A 1 92 ? -2.783 15.326 22.348 1.00 85.94 92 GLU A O 1
ATOM 701 N N . THR A 1 93 ? -4.044 14.370 20.748 1.00 82.69 93 THR A N 1
ATOM 702 C CA . THR A 1 93 ? -4.529 15.603 20.106 1.00 82.69 93 THR A CA 1
ATOM 703 C C . THR A 1 93 ? -5.912 16.046 20.608 1.00 82.69 93 THR A C 1
ATOM 705 O O . THR A 1 93 ? -6.519 16.939 20.026 1.00 82.69 93 THR A O 1
ATOM 708 N N . GLU A 1 94 ? -6.434 15.435 21.684 1.00 83.06 94 GLU A N 1
ATOM 709 C CA . GLU A 1 94 ? -7.759 15.728 22.276 1.00 83.06 94 GLU A CA 1
ATOM 710 C C . GLU A 1 94 ? -8.939 15.638 21.280 1.00 83.06 94 GLU A C 1
ATOM 712 O O . GLU A 1 94 ? -9.992 16.264 21.426 1.00 83.06 94 GLU A O 1
ATOM 717 N N . SER A 1 95 ? -8.798 14.785 20.273 1.00 83.94 95 SER A N 1
ATOM 718 C CA . SER A 1 95 ? -9.642 14.735 19.085 1.00 83.94 95 SER A CA 1
ATOM 719 C C . SER A 1 95 ? -10.456 13.440 18.949 1.00 83.94 95 SER A C 1
ATOM 721 O O . SER A 1 95 ? -11.059 13.169 17.910 1.00 83.94 95 SER A O 1
ATOM 723 N N . LEU A 1 96 ? -10.573 12.646 20.024 1.00 85.06 96 LEU A N 1
ATOM 724 C CA . LEU A 1 96 ? -11.333 11.381 20.037 1.00 85.06 96 LEU A CA 1
ATOM 725 C C . LEU A 1 96 ? -12.779 11.490 19.542 1.00 85.06 96 LEU A C 1
ATOM 727 O O . LEU A 1 96 ? -13.330 10.523 19.020 1.00 85.06 96 LEU A O 1
ATOM 731 N N . HIS A 1 97 ? -13.400 12.658 19.661 1.00 83.25 97 HIS A N 1
ATOM 732 C CA . HIS A 1 97 ? -14.742 12.897 19.139 1.00 83.25 97 HIS A CA 1
ATOM 733 C C . HIS A 1 97 ? -14.832 12.749 17.603 1.00 83.25 97 HIS A C 1
ATOM 735 O O . HIS A 1 97 ? -15.922 12.522 17.073 1.00 83.25 97 HIS A O 1
ATOM 741 N N . HIS A 1 98 ? -13.698 12.789 16.891 1.00 85.44 98 HIS A N 1
ATOM 742 C CA . HIS A 1 98 ? -13.572 12.498 15.462 1.00 85.44 98 HIS A CA 1
ATOM 743 C C . HIS A 1 98 ? -13.100 11.072 15.147 1.00 85.44 98 HIS A C 1
ATOM 745 O O . HIS A 1 98 ? -13.160 10.661 13.987 1.00 85.44 98 HIS A O 1
ATOM 751 N N . LEU A 1 99 ? -12.731 10.268 16.151 1.00 86.56 99 LEU A N 1
ATOM 752 C CA . LEU A 1 99 ? -12.172 8.925 15.967 1.00 86.56 99 LEU A CA 1
ATOM 753 C C . LEU A 1 99 ? -13.033 8.041 15.059 1.00 86.56 99 LEU A C 1
ATOM 755 O O . LEU A 1 99 ? -12.523 7.403 14.140 1.00 86.56 99 LEU A O 1
ATOM 759 N N . SER A 1 100 ? -14.352 8.016 15.282 1.00 84.94 100 SER A N 1
ATOM 760 C CA . SER A 1 100 ? -15.251 7.202 14.457 1.00 84.94 100 SER A CA 1
ATOM 761 C C . SER A 1 100 ? -15.195 7.610 12.987 1.00 84.94 100 SER A C 1
ATOM 763 O O . SER A 1 100 ? -15.280 6.742 12.127 1.00 84.94 100 SER A O 1
ATOM 765 N N . ARG A 1 101 ? -15.044 8.905 12.691 1.00 85.94 101 ARG A N 1
ATOM 766 C CA . ARG A 1 101 ? -14.926 9.416 11.322 1.00 85.94 101 ARG A CA 1
ATOM 767 C C . ARG A 1 101 ? -13.617 8.946 10.694 1.00 85.94 101 ARG A C 1
ATOM 769 O O . ARG A 1 101 ? -13.653 8.377 9.609 1.00 85.94 101 ARG A O 1
ATOM 776 N N . TRP A 1 102 ? -12.491 9.086 11.385 1.00 87.75 102 TRP A N 1
ATOM 777 C CA . TRP A 1 102 ? -11.188 8.663 10.860 1.00 87.75 102 TRP A CA 1
ATOM 778 C C . TRP A 1 102 ? -11.095 7.159 10.639 1.00 87.75 102 TRP A C 1
ATOM 780 O O . TRP A 1 102 ? -10.669 6.718 9.575 1.00 87.75 102 TRP A O 1
ATOM 790 N N . LEU A 1 103 ? -11.607 6.360 11.575 1.00 88.06 103 LEU A N 1
ATOM 791 C CA . LEU A 1 103 ? -11.684 4.911 11.406 1.00 88.06 103 LEU A CA 1
ATOM 792 C C . LEU A 1 103 ? -12.533 4.511 10.184 1.00 88.06 103 LEU A C 1
ATOM 794 O O . LEU A 1 103 ? -12.213 3.529 9.520 1.00 88.06 103 LEU A O 1
ATOM 798 N N . THR A 1 104 ? -13.560 5.289 9.814 1.00 87.38 104 THR A N 1
ATOM 799 C CA . THR A 1 104 ? -14.353 5.021 8.595 1.00 87.38 104 THR A CA 1
ATOM 800 C C . THR A 1 104 ? -13.618 5.308 7.284 1.00 87.38 104 THR A C 1
ATOM 802 O O . THR A 1 104 ? -14.049 4.827 6.230 1.00 87.38 104 THR A O 1
ATOM 805 N N . LEU A 1 105 ? -12.542 6.096 7.345 1.00 89.19 105 LEU A N 1
ATOM 806 C CA . LEU A 1 105 ? -11.678 6.439 6.217 1.00 89.19 105 LEU A CA 1
ATOM 807 C C . LEU A 1 105 ? -10.423 5.564 6.163 1.00 89.19 105 LEU A C 1
ATOM 809 O O . LEU A 1 105 ? -9.740 5.559 5.143 1.00 89.19 105 LEU A O 1
ATOM 813 N N . ALA A 1 106 ? -10.114 4.824 7.229 1.00 90.94 106 ALA A N 1
ATOM 814 C CA . ALA A 1 106 ? -8.919 4.001 7.300 1.00 90.94 106 ALA A CA 1
ATOM 815 C C . ALA A 1 106 ? -8.931 2.884 6.246 1.00 90.94 106 ALA A C 1
ATOM 817 O O . ALA A 1 106 ? -9.903 2.137 6.110 1.00 90.94 106 ALA A O 1
ATOM 818 N N . LEU A 1 107 ? -7.818 2.745 5.527 1.00 91.50 107 LEU A N 1
ATOM 819 C CA . LEU A 1 107 ? -7.580 1.663 4.578 1.00 91.50 107 LEU A CA 1
ATOM 820 C C . LEU A 1 107 ? -6.440 0.767 5.073 1.00 91.50 107 LEU A C 1
ATOM 822 O O . LEU A 1 107 ? -5.440 1.283 5.573 1.00 91.50 107 LEU A O 1
ATOM 826 N N . PRO A 1 108 ? -6.538 -0.563 4.920 1.00 92.56 108 PRO A N 1
ATOM 827 C CA . PRO A 1 108 ? -5.418 -1.454 5.208 1.00 92.56 108 PRO A CA 1
ATOM 828 C C . PRO A 1 108 ? -4.236 -1.159 4.271 1.00 92.56 108 PRO A C 1
ATOM 830 O O . PRO A 1 108 ? -4.417 -0.912 3.077 1.00 92.56 108 PRO A O 1
ATOM 833 N N . ALA A 1 109 ? -3.027 -1.204 4.819 1.00 94.88 109 ALA A N 1
ATOM 834 C CA . ALA A 1 109 ? -1.781 -0.929 4.114 1.00 94.88 109 ALA A CA 1
ATOM 835 C C . ALA A 1 109 ? -0.666 -1.879 4.573 1.00 94.88 109 ALA A C 1
ATOM 837 O O . ALA A 1 109 ? -0.758 -2.521 5.623 1.00 94.88 109 ALA A O 1
ATOM 838 N N . LEU A 1 110 ? 0.394 -1.970 3.775 1.00 95.12 110 LEU A N 1
ATOM 839 C CA . LEU A 1 110 ? 1.645 -2.623 4.146 1.00 95.12 110 LEU A CA 1
ATOM 840 C C . LEU A 1 110 ? 2.770 -1.603 4.070 1.00 95.12 110 LEU A C 1
ATOM 842 O O . LEU A 1 110 ? 3.033 -1.068 2.995 1.00 95.12 110 LEU A O 1
ATOM 846 N N . ASP A 1 111 ? 3.457 -1.387 5.180 1.00 94.44 111 ASP A N 1
ATOM 847 C CA . ASP A 1 111 ? 4.720 -0.662 5.180 1.00 94.44 111 ASP A CA 1
ATOM 848 C C . ASP A 1 111 ? 5.826 -1.583 4.684 1.00 94.44 111 ASP A C 1
ATOM 850 O O . ASP A 1 111 ? 5.845 -2.778 4.995 1.00 94.44 111 ASP A O 1
ATOM 854 N N . VAL A 1 112 ? 6.741 -1.026 3.902 1.00 93.75 112 VAL A N 1
ATOM 855 C CA . VAL A 1 112 ? 7.917 -1.731 3.408 1.00 93.75 112 VAL A CA 1
ATOM 856 C C . VAL A 1 112 ? 9.112 -1.294 4.250 1.00 93.75 112 VAL A C 1
ATOM 858 O O . VAL A 1 112 ? 9.367 -0.107 4.420 1.00 93.75 112 VAL A O 1
ATOM 861 N N . GLU A 1 113 ? 9.851 -2.256 4.790 1.00 91.94 113 GLU A N 1
ATOM 862 C CA . GLU A 1 113 ? 11.055 -2.012 5.583 1.00 91.94 113 GLU A CA 1
ATOM 863 C C . GLU A 1 113 ? 12.232 -2.788 4.987 1.00 91.94 113 GLU A C 1
ATOM 865 O O . GLU A 1 113 ? 12.103 -3.966 4.645 1.00 91.94 113 GLU A O 1
ATOM 870 N N . TRP A 1 114 ? 13.400 -2.153 4.892 1.00 89.56 114 TRP A N 1
ATOM 871 C CA . TRP A 1 114 ? 14.622 -2.812 4.435 1.00 89.56 114 TRP A CA 1
ATOM 872 C C . TRP A 1 114 ? 15.077 -3.883 5.433 1.00 89.56 114 TRP A C 1
ATOM 874 O O . TRP A 1 114 ? 15.247 -3.606 6.623 1.00 89.56 114 TRP A O 1
ATOM 884 N N . GLU A 1 115 ? 15.322 -5.107 4.960 1.00 88.56 115 GLU A N 1
ATOM 885 C CA . GLU A 1 115 ? 15.994 -6.116 5.777 1.00 88.56 115 GLU A CA 1
ATOM 886 C C . GLU A 1 115 ? 17.513 -5.956 5.668 1.00 88.56 115 GLU A C 1
ATOM 888 O O . GLU A 1 115 ? 18.084 -5.958 4.579 1.00 88.56 115 GLU A O 1
ATOM 893 N N . LEU A 1 116 ? 18.183 -5.849 6.816 1.00 78.44 116 LEU A N 1
ATOM 894 C CA . LEU A 1 116 ? 19.641 -5.820 6.877 1.00 78.44 116 LEU A CA 1
ATOM 895 C C . LEU A 1 116 ? 20.198 -7.245 6.754 1.00 78.44 116 LEU A C 1
ATOM 897 O O . LEU A 1 116 ? 19.946 -8.088 7.618 1.00 78.44 116 LEU A O 1
ATOM 901 N N . GLY A 1 117 ? 21.001 -7.502 5.722 1.00 74.81 117 GLY A N 1
ATOM 902 C CA . GLY A 1 117 ? 21.793 -8.726 5.600 1.00 74.81 117 GLY A CA 1
ATOM 903 C C . GLY A 1 117 ? 22.096 -9.138 4.161 1.00 74.81 117 GLY A C 1
ATOM 904 O O . GLY A 1 117 ? 21.417 -8.727 3.229 1.00 74.81 117 GLY A O 1
ATOM 905 N N . ASP A 1 118 ? 23.089 -10.016 4.007 1.00 74.62 118 ASP A N 1
ATOM 906 C CA . ASP A 1 118 ? 23.565 -10.518 2.706 1.00 74.62 118 ASP A CA 1
ATOM 907 C C . ASP A 1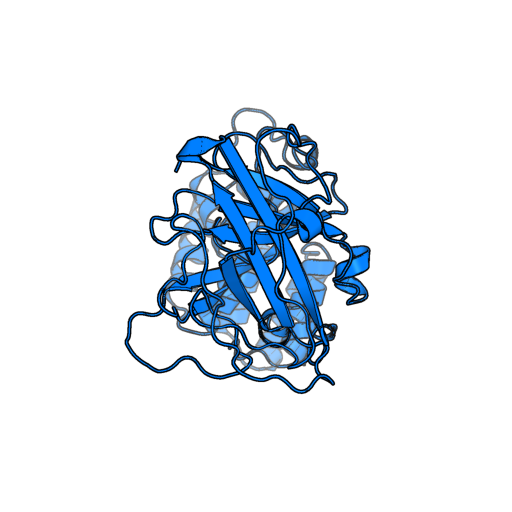 118 ? 22.885 -11.836 2.286 1.00 74.62 118 ASP A C 1
ATOM 909 O O . ASP A 1 118 ? 23.408 -12.596 1.464 1.00 74.62 118 ASP A O 1
ATOM 913 N N . ALA A 1 119 ? 21.752 -12.180 2.908 1.00 76.88 119 ALA A N 1
ATOM 914 C CA . ALA A 1 119 ? 21.046 -13.409 2.573 1.00 76.88 119 ALA A CA 1
ATOM 915 C C . ALA A 1 119 ? 20.554 -13.340 1.114 1.00 76.88 119 ALA A C 1
ATOM 917 O O . ALA A 1 119 ? 19.962 -12.329 0.731 1.00 76.88 119 ALA A O 1
ATOM 918 N N . PRO A 1 120 ? 20.755 -14.395 0.300 1.00 82.44 120 PRO A N 1
ATOM 919 C CA . PRO A 1 120 ? 20.251 -14.415 -1.066 1.00 82.44 120 PRO A CA 1
ATOM 920 C C . PRO A 1 120 ? 18.738 -14.208 -1.086 1.00 82.44 120 PRO A C 1
ATOM 922 O O . PRO A 1 120 ? 18.016 -14.844 -0.314 1.00 82.44 120 PRO A O 1
ATOM 925 N N . VAL A 1 121 ? 18.259 -13.347 -1.981 1.00 87.62 121 VAL A N 1
ATOM 926 C CA . VAL A 1 121 ? 16.824 -13.118 -2.122 1.00 87.62 121 VAL A CA 1
ATOM 927 C C . VAL A 1 121 ? 16.196 -14.259 -2.910 1.00 87.62 121 VAL A C 1
ATOM 929 O O . VAL A 1 121 ? 16.657 -14.639 -3.990 1.00 87.62 121 VAL A O 1
ATOM 932 N N . GLU A 1 122 ? 15.145 -14.836 -2.338 1.00 89.88 122 GLU A N 1
ATOM 933 C CA . GLU A 1 122 ? 14.464 -15.986 -2.912 1.00 89.88 122 GLU A CA 1
ATOM 934 C C . GLU A 1 122 ? 13.743 -15.627 -4.225 1.00 89.88 122 GLU A C 1
ATOM 936 O O . GLU A 1 122 ? 13.409 -14.476 -4.529 1.00 89.88 122 GLU A O 1
ATOM 941 N N . HIS A 1 123 ? 13.528 -16.642 -5.060 1.00 89.75 123 HIS A N 1
ATOM 942 C CA . HIS A 1 123 ? 12.760 -16.488 -6.290 1.00 89.75 123 HIS A CA 1
ATOM 943 C C . HIS A 1 123 ? 11.275 -16.287 -5.983 1.00 89.75 123 HIS A C 1
ATOM 945 O O . HIS A 1 123 ? 10.708 -16.977 -5.140 1.00 89.75 123 HIS A O 1
ATOM 951 N N . GLY A 1 124 ? 10.636 -15.384 -6.728 1.00 88.94 124 GLY A N 1
ATOM 952 C CA . GLY A 1 124 ? 9.193 -15.160 -6.665 1.00 88.94 124 GLY A CA 1
ATOM 953 C C . GLY A 1 124 ? 8.686 -14.438 -5.415 1.00 88.94 124 GLY A C 1
ATOM 954 O O . GLY A 1 124 ? 7.475 -14.380 -5.226 1.00 88.94 124 GLY A O 1
ATOM 955 N N . THR A 1 125 ? 9.567 -13.873 -4.587 1.00 91.75 125 THR A N 1
ATOM 956 C CA . THR A 1 125 ? 9.187 -13.076 -3.411 1.00 91.75 125 THR A CA 1
ATOM 957 C C . THR A 1 125 ? 9.104 -11.585 -3.731 1.00 91.75 125 THR A C 1
ATOM 959 O O . THR A 1 125 ? 9.621 -11.131 -4.760 1.00 91.75 125 THR A O 1
ATOM 962 N N . THR A 1 126 ? 8.492 -10.813 -2.827 1.00 95.19 126 THR A N 1
ATOM 963 C CA . THR A 1 126 ? 8.619 -9.352 -2.843 1.00 95.19 126 THR A CA 1
ATOM 964 C C . THR A 1 126 ? 10.061 -8.936 -2.538 1.00 95.19 126 THR A C 1
ATOM 966 O O . THR A 1 126 ? 10.668 -9.449 -1.595 1.00 95.19 126 THR A O 1
ATOM 969 N N . ARG A 1 127 ? 10.629 -8.039 -3.352 1.00 95.06 127 ARG A N 1
ATOM 970 C CA . ARG A 1 127 ? 12.005 -7.530 -3.215 1.00 95.06 127 ARG A CA 1
ATOM 971 C C . ARG A 1 127 ? 12.240 -6.263 -4.027 1.00 95.06 127 ARG A C 1
ATOM 973 O O . ARG A 1 127 ? 11.449 -5.953 -4.917 1.00 95.06 127 ARG A O 1
ATOM 980 N N . TYR A 1 128 ? 13.366 -5.607 -3.777 1.00 94.69 128 TYR A N 1
ATOM 981 C CA . TYR A 1 128 ? 13.819 -4.432 -4.515 1.00 94.69 128 TYR A CA 1
ATOM 982 C C . TYR A 1 128 ? 15.127 -4.706 -5.221 1.00 94.69 128 TYR A C 1
ATOM 984 O O . TYR A 1 128 ? 15.988 -5.397 -4.687 1.00 94.69 128 TYR A O 1
ATOM 992 N N . PHE A 1 129 ? 15.279 -4.087 -6.386 1.00 94.75 129 PHE A N 1
ATOM 993 C CA . PHE A 1 129 ? 16.504 -4.087 -7.166 1.00 94.75 129 PHE A CA 1
ATOM 994 C C . PHE A 1 129 ? 17.012 -5.507 -7.464 1.00 94.75 129 PHE A C 1
ATOM 996 O O . PHE A 1 129 ? 16.278 -6.494 -7.371 1.00 94.75 129 PHE A O 1
ATOM 1003 N N . GLY A 1 130 ? 18.263 -5.626 -7.911 1.00 94.12 130 GLY A N 1
ATOM 1004 C CA . GLY A 1 130 ? 18.790 -6.895 -8.397 1.00 94.12 130 GLY A CA 1
ATOM 1005 C C . GLY A 1 130 ? 18.017 -7.406 -9.611 1.00 94.12 130 GLY A C 1
ATOM 1006 O O . GLY A 1 130 ? 17.235 -6.700 -10.225 1.00 94.12 130 GLY A O 1
ATOM 1007 N N . ASP A 1 131 ? 18.237 -8.648 -10.012 1.00 94.94 131 ASP A N 1
ATOM 1008 C CA . ASP A 1 131 ? 17.648 -9.151 -11.254 1.00 94.94 131 ASP A CA 1
ATOM 1009 C C . ASP A 1 131 ? 16.174 -9.585 -11.047 1.00 94.94 131 ASP A C 1
ATOM 1011 O O . ASP A 1 131 ? 15.856 -10.218 -10.030 1.00 94.94 131 ASP A O 1
ATOM 1015 N N . PRO A 1 132 ? 15.241 -9.281 -11.968 1.00 95.81 132 PRO A N 1
ATOM 1016 C CA . PRO A 1 132 ? 13.833 -9.664 -11.830 1.00 95.81 132 PRO A CA 1
ATOM 1017 C C . PRO A 1 132 ? 13.565 -11.144 -12.141 1.00 95.81 132 PRO A C 1
ATOM 1019 O O . PRO A 1 132 ? 14.306 -11.781 -12.895 1.00 95.81 132 PRO A O 1
ATOM 1022 N N . ASP A 1 133 ? 12.467 -11.687 -11.602 1.00 95.56 133 ASP A N 1
ATOM 1023 C CA . ASP A 1 133 ? 11.911 -12.963 -12.060 1.00 95.56 133 ASP A CA 1
ATOM 1024 C C . ASP A 1 133 ? 10.901 -12.680 -13.163 1.00 95.56 133 ASP A C 1
ATOM 1026 O O . ASP A 1 133 ? 9.830 -12.135 -12.913 1.00 95.56 133 ASP A O 1
ATOM 1030 N N . LEU A 1 134 ? 11.237 -13.046 -14.394 1.00 95.31 134 LEU A N 1
ATOM 1031 C CA . LEU A 1 134 ? 10.395 -12.762 -15.550 1.00 95.31 134 LEU A CA 1
ATOM 1032 C C . LEU A 1 134 ? 10.214 -14.018 -16.404 1.00 95.31 134 LEU A C 1
ATOM 1034 O O . LEU A 1 134 ? 11.078 -14.904 -16.396 1.00 95.31 134 LEU A O 1
ATOM 1038 N N . PRO A 1 135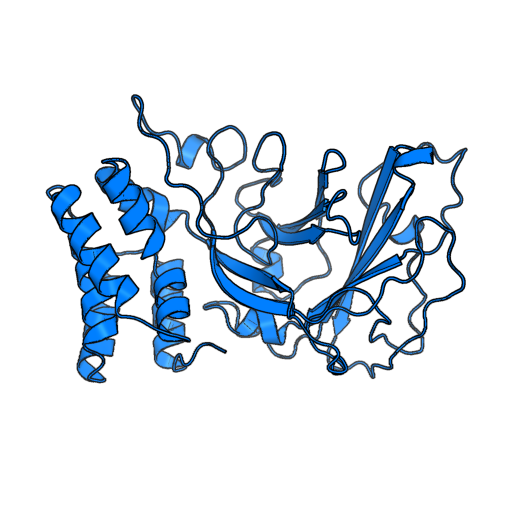 ? 9.149 -14.065 -17.218 1.00 94.38 135 PRO A N 1
ATOM 1039 C CA . PRO A 1 135 ? 9.046 -15.027 -18.302 1.00 94.38 135 PRO A CA 1
ATOM 1040 C C . PRO A 1 135 ? 10.235 -14.889 -19.262 1.00 94.38 135 PRO A C 1
ATOM 1042 O O . PRO A 1 135 ? 10.728 -13.784 -19.532 1.00 94.38 135 PRO A O 1
ATOM 1045 N N . ALA A 1 136 ? 10.709 -16.019 -19.783 1.00 91.00 136 ALA A N 1
ATOM 1046 C CA . ALA A 1 136 ? 11.893 -16.061 -20.642 1.00 91.00 136 ALA A CA 1
ATOM 1047 C C . ALA A 1 136 ? 11.718 -15.260 -21.946 1.00 91.00 136 ALA A C 1
ATOM 1049 O O . ALA A 1 136 ? 12.676 -14.679 -22.453 1.00 91.00 136 ALA A O 1
ATOM 1050 N N . ASP A 1 137 ? 10.496 -15.217 -22.470 1.00 90.88 137 ASP A N 1
ATOM 1051 C CA . ASP A 1 137 ? 10.108 -14.569 -23.723 1.00 90.88 137 ASP A CA 1
ATOM 1052 C C . ASP A 1 137 ? 9.601 -13.129 -23.549 1.00 90.88 137 ASP A C 1
ATOM 1054 O O . ASP A 1 137 ? 9.396 -12.426 -24.539 1.00 90.88 137 ASP A O 1
ATOM 1058 N N . MET A 1 138 ? 9.433 -12.655 -22.310 1.00 93.69 138 MET A N 1
ATOM 1059 C CA . MET A 1 138 ? 8.960 -11.298 -22.049 1.00 93.69 138 MET A CA 1
ATOM 1060 C C . MET A 1 138 ? 9.989 -10.266 -22.551 1.00 93.69 138 MET A C 1
ATOM 1062 O O . MET A 1 138 ? 11.155 -10.324 -22.161 1.00 93.69 138 MET A O 1
ATOM 1066 N N . PRO A 1 139 ? 9.626 -9.294 -23.400 1.00 93.69 139 PRO A N 1
ATOM 1067 C CA . PRO A 1 139 ? 10.556 -8.229 -23.758 1.00 93.69 139 PRO A CA 1
ATOM 1068 C C . PRO A 1 139 ? 10.915 -7.401 -22.518 1.00 93.69 139 PRO A C 1
ATOM 1070 O O . PRO A 1 139 ? 10.073 -7.175 -21.647 1.00 93.69 139 PRO A O 1
ATOM 1073 N N . TRP A 1 140 ? 12.170 -6.955 -22.438 1.00 95.25 140 TRP A N 1
ATOM 1074 C CA . TRP A 1 140 ? 12.584 -6.037 -21.379 1.00 95.25 140 TRP A CA 1
ATOM 1075 C C . TRP A 1 140 ? 11.866 -4.691 -21.570 1.00 95.25 140 TRP A C 1
ATOM 1077 O O . TRP A 1 140 ? 11.895 -4.186 -22.697 1.00 95.25 140 TRP A O 1
ATOM 1087 N N . PRO A 1 141 ? 11.221 -4.119 -20.535 1.00 94.56 141 PRO A N 1
ATOM 1088 C CA . PRO A 1 141 ? 10.476 -2.872 -20.685 1.00 94.56 141 PRO A CA 1
ATOM 1089 C C . PRO A 1 141 ? 11.352 -1.707 -21.148 1.00 94.56 141 PRO A C 1
ATOM 1091 O O . PRO A 1 141 ? 12.504 -1.577 -20.725 1.00 94.56 141 PRO A O 1
ATOM 1094 N N . THR A 1 142 ? 10.796 -0.855 -22.005 1.00 93.00 142 THR A N 1
ATOM 1095 C CA . THR A 1 142 ? 11.450 0.375 -22.471 1.00 93.00 142 THR A CA 1
ATOM 1096 C C . THR A 1 142 ? 10.655 1.610 -22.074 1.00 93.00 142 THR A C 1
ATOM 1098 O O . THR A 1 142 ? 9.502 1.513 -21.656 1.00 93.00 142 THR A O 1
ATOM 1101 N N . LEU A 1 143 ? 11.230 2.798 -22.255 1.00 89.56 143 LEU A N 1
ATOM 1102 C CA . LEU A 1 143 ? 10.529 4.059 -22.015 1.00 89.56 143 LEU A CA 1
ATOM 1103 C C . LEU A 1 143 ? 9.188 4.140 -22.771 1.00 89.56 143 LEU A C 1
ATOM 1105 O O . LEU A 1 143 ? 8.202 4.636 -22.228 1.00 89.56 143 LEU A O 1
ATOM 1109 N N . ALA A 1 144 ? 9.107 3.591 -23.988 1.00 88.88 144 ALA A N 1
ATOM 1110 C CA . ALA A 1 144 ? 7.847 3.466 -24.726 1.00 88.88 144 ALA A CA 1
ATOM 1111 C C . ALA A 1 144 ? 6.739 2.775 -23.906 1.00 88.88 144 ALA A C 1
ATOM 1113 O O . ALA A 1 144 ? 5.584 3.199 -23.961 1.00 88.88 144 ALA A O 1
ATOM 1114 N N . ASP A 1 145 ? 7.077 1.753 -23.113 1.00 89.81 145 ASP A N 1
ATOM 1115 C CA . ASP A 1 145 ? 6.132 1.058 -22.235 1.00 89.81 145 ASP A CA 1
ATOM 1116 C C . ASP A 1 145 ? 5.667 1.904 -21.037 1.00 89.81 145 ASP A C 1
ATOM 1118 O O . ASP A 1 145 ? 4.583 1.644 -20.503 1.00 89.81 145 ASP A O 1
ATOM 1122 N N . CYS A 1 146 ? 6.461 2.886 -20.596 1.00 85.38 146 CYS A N 1
ATOM 1123 C CA . CYS A 1 146 ? 6.124 3.755 -19.465 1.00 85.38 146 CYS A CA 1
ATOM 1124 C C . CYS A 1 146 ? 5.145 4.877 -19.843 1.00 85.38 146 CYS A C 1
ATOM 1126 O O . CYS A 1 146 ? 4.383 5.338 -18.999 1.00 85.38 146 CYS A O 1
ATOM 1128 N N . THR A 1 147 ? 5.125 5.295 -21.116 1.00 67.19 147 THR A N 1
ATOM 1129 C CA . THR A 1 147 ? 4.460 6.523 -21.620 1.00 67.19 147 THR A CA 1
ATOM 1130 C C . THR A 1 147 ? 2.923 6.543 -21.593 1.00 67.19 147 THR A C 1
ATOM 1132 O O . THR A 1 147 ? 2.273 7.280 -22.335 1.00 67.19 147 THR A O 1
ATOM 1135 N N . LYS A 1 148 ? 2.287 5.795 -20.689 1.00 60.22 148 LYS A N 1
ATOM 1136 C CA . LYS A 1 148 ? 0.834 5.824 -20.475 1.00 60.22 148 LYS A CA 1
ATOM 1137 C C . LYS A 1 148 ? 0.300 7.149 -19.887 1.00 60.22 148 LYS A C 1
ATOM 1139 O O . LYS A 1 148 ? -0.912 7.237 -19.695 1.00 60.22 148 LYS A O 1
ATOM 1144 N N . GLY A 1 149 ? 1.129 8.168 -19.618 1.00 49.25 149 GLY A N 1
ATOM 1145 C CA . GLY A 1 149 ? 0.686 9.383 -18.908 1.00 49.25 149 GLY A CA 1
ATOM 1146 C C . GLY A 1 149 ? 1.320 10.724 -19.296 1.00 49.25 149 GLY A C 1
ATOM 1147 O O . GLY A 1 149 ? 0.622 11.733 -19.222 1.00 49.25 149 GLY A O 1
ATOM 1148 N N . PHE A 1 150 ? 2.577 10.772 -19.749 1.00 53.53 150 PHE A N 1
ATOM 1149 C CA . PHE A 1 150 ? 3.293 12.036 -19.975 1.00 53.53 150 PHE A CA 1
ATOM 1150 C C . PHE A 1 150 ? 3.748 12.215 -21.429 1.00 53.53 150 PHE A C 1
ATOM 1152 O O . PHE A 1 150 ? 4.332 11.327 -22.048 1.00 53.53 150 PHE A O 1
ATOM 1159 N N . LYS A 1 151 ? 3.479 13.400 -21.995 1.00 55.16 151 LYS A N 1
ATOM 1160 C CA . LYS A 1 151 ? 4.060 13.832 -23.274 1.00 55.16 151 LYS A CA 1
ATOM 1161 C C . LYS A 1 151 ? 5.448 14.403 -23.007 1.00 55.16 151 LYS A C 1
ATOM 1163 O O . LYS A 1 151 ? 5.605 15.615 -22.890 1.00 55.16 151 LYS A O 1
ATOM 1168 N N . VAL A 1 152 ? 6.441 13.532 -22.922 1.00 58.12 152 VAL A N 1
ATOM 1169 C CA . VAL A 1 152 ? 7.839 13.954 -23.021 1.00 58.12 152 VAL A CA 1
ATOM 1170 C C . VAL A 1 152 ? 8.064 14.531 -24.421 1.00 58.12 152 VAL A C 1
ATOM 1172 O O . VAL A 1 152 ? 7.564 13.979 -25.407 1.00 58.12 152 VAL A O 1
ATOM 1175 N N . SER A 1 153 ? 8.773 15.659 -24.519 1.00 55.56 153 SER A N 1
ATOM 1176 C CA . SER A 1 153 ? 9.205 16.203 -25.810 1.00 55.56 153 SER A CA 1
ATOM 1177 C C . SER A 1 153 ? 10.069 15.153 -26.507 1.00 55.56 153 SER A C 1
ATOM 1179 O O . SER A 1 153 ? 11.199 14.897 -26.104 1.00 55.56 153 SER A O 1
ATOM 1181 N N . ALA A 1 154 ? 9.498 14.497 -27.515 1.00 54.78 154 ALA A N 1
ATOM 1182 C CA . ALA A 1 154 ? 10.029 13.286 -28.137 1.00 54.78 154 ALA A CA 1
ATOM 1183 C C . ALA A 1 154 ? 11.363 13.477 -28.883 1.00 54.78 154 ALA A C 1
ATOM 1185 O O . ALA A 1 154 ? 11.920 12.505 -29.388 1.00 54.78 154 ALA A O 1
ATOM 1186 N N . ASP A 1 155 ? 11.858 14.710 -28.977 1.00 62.16 155 ASP A N 1
ATOM 1187 C CA . ASP A 1 155 ? 12.981 15.059 -29.843 1.00 62.16 155 ASP A CA 1
ATOM 1188 C C . ASP A 1 155 ? 14.355 14.750 -29.216 1.00 62.16 155 ASP A C 1
ATOM 1190 O O . ASP A 1 155 ? 15.338 14.654 -29.950 1.00 62.16 155 ASP A O 1
ATOM 1194 N N . GLU A 1 156 ? 14.444 14.556 -27.893 1.00 68.88 156 GLU A N 1
ATOM 1195 C CA . GLU A 1 156 ? 15.734 14.417 -27.186 1.00 68.88 156 GLU A CA 1
ATOM 1196 C C . GLU A 1 156 ? 15.992 13.031 -26.568 1.00 68.88 156 GLU A C 1
ATOM 1198 O O . GLU A 1 156 ? 17.106 12.777 -26.109 1.00 68.88 156 GLU A O 1
ATOM 1203 N N . ILE A 1 157 ? 15.011 12.115 -26.581 1.00 77.56 157 ILE A N 1
ATOM 1204 C CA . ILE A 1 157 ? 15.095 10.833 -25.855 1.00 77.56 157 ILE A CA 1
ATOM 1205 C C . ILE A 1 157 ? 14.694 9.653 -26.741 1.00 77.56 157 ILE A C 1
ATOM 1207 O O . ILE A 1 157 ? 13.658 9.666 -27.409 1.00 77.56 157 ILE A O 1
ATOM 1211 N N . ASP A 1 158 ? 15.512 8.596 -26.731 1.00 85.56 158 ASP A N 1
ATOM 1212 C CA . ASP A 1 158 ? 15.207 7.349 -27.434 1.00 85.56 158 ASP A CA 1
ATOM 1213 C C . ASP A 1 158 ? 14.177 6.531 -26.639 1.00 85.56 158 ASP A C 1
ATOM 1215 O O . ASP A 1 158 ? 14.470 5.964 -25.593 1.00 85.56 158 ASP A O 1
ATOM 1219 N N . PHE A 1 159 ? 12.956 6.401 -27.157 1.00 87.06 159 PHE A N 1
ATOM 1220 C CA . PHE A 1 159 ? 11.898 5.595 -26.526 1.00 87.06 159 PHE A CA 1
ATOM 1221 C C . PHE A 1 159 ? 12.213 4.089 -26.449 1.00 87.06 159 PHE A C 1
ATOM 1223 O O . PHE A 1 159 ? 11.486 3.326 -25.801 1.00 87.06 159 PHE A O 1
ATOM 1230 N N . ARG A 1 160 ? 13.280 3.637 -27.119 1.00 89.19 160 ARG A N 1
ATOM 1231 C CA . ARG A 1 160 ? 13.804 2.269 -27.014 1.00 89.19 160 ARG A CA 1
ATOM 1232 C C . ARG A 1 160 ? 14.762 2.097 -25.837 1.00 89.19 160 ARG A C 1
ATOM 1234 O O . ARG A 1 160 ? 15.143 0.958 -25.574 1.00 89.19 160 ARG A O 1
ATOM 1241 N N . SER A 1 161 ? 15.135 3.179 -25.147 1.00 89.62 161 SER A N 1
ATOM 1242 C CA . SER A 1 161 ? 15.927 3.102 -23.923 1.00 89.62 161 SER A CA 1
ATOM 1243 C C . SER A 1 161 ? 15.234 2.196 -22.917 1.00 89.62 161 SER A C 1
ATOM 1245 O O . SER A 1 161 ? 14.023 2.283 -22.692 1.00 89.62 161 SER A O 1
ATOM 1247 N N . GLN A 1 162 ? 16.004 1.262 -22.382 1.00 93.12 162 GLN A N 1
ATOM 1248 C CA . GLN A 1 162 ? 15.511 0.211 -21.512 1.00 93.12 162 GLN A CA 1
ATOM 1249 C C . GLN A 1 162 ? 15.359 0.731 -20.085 1.00 93.12 162 GLN A C 1
ATOM 1251 O O . GLN A 1 162 ? 16.172 1.512 -19.603 1.00 93.12 162 GLN A O 1
ATOM 1256 N N . CYS A 1 163 ? 14.313 0.280 -19.404 1.00 94.06 163 CYS A N 1
ATOM 1257 C CA . CYS A 1 163 ? 14.062 0.664 -18.024 1.00 94.06 163 CYS A CA 1
ATOM 1258 C C . CYS A 1 163 ? 14.960 -0.113 -17.054 1.00 94.06 163 CYS A C 1
ATOM 1260 O O . CYS A 1 163 ? 15.246 -1.292 -17.261 1.00 94.06 163 CYS A O 1
ATOM 1262 N N . ARG A 1 164 ? 15.305 0.507 -15.931 1.00 95.12 164 ARG A N 1
ATOM 1263 C CA . ARG A 1 164 ? 15.803 -0.164 -14.727 1.00 95.12 164 ARG A CA 1
ATOM 1264 C C . ARG A 1 164 ? 14.713 -1.043 -14.116 1.00 95.12 164 ARG A C 1
ATOM 1266 O O . ARG A 1 164 ? 13.548 -0.647 -14.094 1.00 95.12 164 ARG A O 1
ATOM 1273 N N . PHE A 1 165 ? 15.073 -2.189 -13.542 1.00 96.50 165 PHE A N 1
ATOM 1274 C CA . PHE A 1 165 ? 14.178 -2.901 -12.626 1.00 96.50 165 PHE A CA 1
ATOM 1275 C C . PHE A 1 165 ? 14.227 -2.284 -11.219 1.00 96.50 165 PHE A C 1
ATOM 1277 O O . PHE A 1 165 ? 15.305 -2.085 -10.662 1.00 96.50 165 PHE A O 1
ATOM 1284 N N . VAL A 1 166 ? 13.056 -2.001 -10.645 1.00 96.44 166 VAL A N 1
ATOM 1285 C CA . VAL A 1 166 ? 12.917 -1.358 -9.328 1.00 96.44 166 VAL A CA 1
ATOM 1286 C C . VAL A 1 166 ? 12.533 -2.368 -8.265 1.00 96.44 166 VAL A C 1
ATOM 1288 O O . VAL A 1 166 ? 13.204 -2.472 -7.247 1.00 96.44 166 VAL A O 1
ATOM 1291 N N . CYS A 1 167 ? 11.437 -3.097 -8.465 1.00 97.00 167 CYS A N 1
ATOM 1292 C CA . CYS A 1 167 ? 10.965 -4.052 -7.472 1.00 97.00 167 CYS A CA 1
ATOM 1293 C C . CYS A 1 167 ? 10.043 -5.104 -8.078 1.00 97.00 167 CYS A C 1
ATOM 1295 O O . CYS A 1 167 ? 9.476 -4.942 -9.163 1.00 97.00 167 CYS A O 1
ATOM 1297 N N . GLN A 1 168 ? 9.880 -6.190 -7.336 1.00 96.75 168 GLN A N 1
ATOM 1298 C CA . GLN A 1 168 ? 8.886 -7.217 -7.587 1.00 96.75 168 GLN A CA 1
ATOM 1299 C C . GLN A 1 168 ? 8.012 -7.326 -6.348 1.00 96.75 168 GLN A C 1
ATOM 1301 O O . GLN A 1 168 ? 8.530 -7.300 -5.237 1.00 96.75 168 GLN A O 1
ATOM 1306 N N . ILE A 1 169 ? 6.702 -7.439 -6.540 1.00 97.00 169 ILE A N 1
ATOM 1307 C CA . ILE A 1 169 ? 5.711 -7.560 -5.472 1.00 97.00 169 ILE A CA 1
ATOM 1308 C C . ILE A 1 169 ? 4.950 -8.857 -5.705 1.00 97.00 169 ILE A C 1
ATOM 1310 O O . ILE A 1 169 ? 4.207 -8.977 -6.682 1.00 97.00 169 ILE A O 1
ATOM 1314 N N . ALA A 1 170 ? 5.131 -9.835 -4.824 1.00 96.06 170 ALA A N 1
ATOM 1315 C CA . ALA A 1 170 ? 4.342 -11.056 -4.856 1.00 96.06 170 ALA A CA 1
ATOM 1316 C C . ALA A 1 170 ? 2.929 -10.760 -4.338 1.00 96.06 170 ALA A C 1
ATOM 1318 O O . ALA A 1 170 ? 2.748 -10.198 -3.260 1.00 96.06 170 ALA A O 1
ATOM 1319 N N . LEU A 1 171 ? 1.900 -11.150 -5.092 1.00 95.69 171 LEU A N 1
ATOM 1320 C CA . LEU A 1 171 ? 0.511 -10.875 -4.700 1.00 95.69 171 LEU A CA 1
ATOM 1321 C C . LEU A 1 171 ? 0.072 -11.697 -3.481 1.00 95.69 171 LEU A C 1
ATOM 1323 O O . LEU A 1 171 ? -0.826 -11.281 -2.749 1.00 95.69 171 LEU A O 1
ATOM 1327 N N . ASP A 1 172 ? 0.752 -12.814 -3.217 1.00 93.38 172 ASP A N 1
ATOM 1328 C CA . ASP A 1 172 ? 0.575 -13.617 -2.003 1.00 93.38 172 ASP A CA 1
ATOM 1329 C C . ASP A 1 172 ? 0.945 -12.818 -0.742 1.00 93.38 172 ASP A C 1
ATOM 1331 O O . ASP A 1 172 ? 0.323 -13.002 0.304 1.00 93.38 172 ASP A O 1
ATOM 1335 N N . ASP A 1 173 ? 1.885 -11.875 -0.849 1.00 92.50 173 ASP A N 1
ATOM 1336 C CA . ASP A 1 173 ? 2.265 -11.014 0.268 1.00 92.50 173 ASP A CA 1
ATOM 1337 C C . ASP A 1 173 ? 1.202 -9.942 0.555 1.00 92.50 173 ASP A C 1
ATOM 1339 O O . ASP A 1 173 ? 1.009 -9.558 1.707 1.00 92.50 173 ASP A O 1
ATOM 1343 N N . LEU A 1 174 ? 0.456 -9.490 -0.462 1.00 91.38 174 LEU A N 1
ATOM 1344 C CA . LEU A 1 174 ? -0.696 -8.596 -0.272 1.00 91.38 174 LEU A CA 1
ATOM 1345 C C . LEU A 1 174 ? -1.874 -9.329 0.374 1.00 91.38 174 LEU A C 1
ATOM 1347 O O . LEU A 1 174 ? -2.611 -8.747 1.170 1.00 91.38 174 LEU A O 1
ATOM 1351 N N . ALA A 1 175 ? -2.026 -10.620 0.071 1.00 85.88 175 ALA A N 1
ATOM 1352 C CA . ALA A 1 175 ? -3.104 -11.458 0.585 1.00 85.88 175 ALA A CA 1
ATOM 1353 C C . ALA A 1 175 ? -3.054 -11.678 2.107 1.00 85.88 175 ALA A C 1
ATOM 1355 O O . ALA A 1 175 ? -4.011 -12.205 2.676 1.00 85.88 175 ALA A O 1
ATOM 1356 N N . GLN A 1 176 ? -1.975 -11.261 2.782 1.00 82.25 176 GLN A N 1
ATOM 1357 C CA . GLN A 1 176 ? -1.924 -11.238 4.244 1.00 82.25 176 GLN A CA 1
ATOM 1358 C C . GLN A 1 176 ? -2.836 -10.163 4.854 1.00 82.25 176 GLN A C 1
ATOM 1360 O O . GLN A 1 176 ? -3.172 -10.254 6.035 1.00 82.25 176 GLN A O 1
ATOM 1365 N N . LEU A 1 177 ? -3.236 -9.151 4.076 1.00 87.00 177 LEU A N 1
ATOM 1366 C CA . LEU A 1 177 ? -4.179 -8.144 4.534 1.00 87.00 177 LEU A CA 1
ATOM 1367 C C . LEU A 1 177 ? -5.632 -8.652 4.466 1.00 87.00 177 LEU A C 1
ATOM 1369 O O . LEU A 1 177 ? -6.025 -9.310 3.495 1.00 87.00 177 LEU A O 1
ATOM 1373 N N . PRO A 1 178 ? -6.469 -8.306 5.460 1.00 82.44 178 PRO A N 1
ATOM 1374 C CA . PRO A 1 178 ? -7.905 -8.576 5.415 1.00 82.44 178 PRO A CA 1
ATOM 1375 C C . PRO A 1 178 ? -8.550 -7.991 4.149 1.00 82.44 178 PRO A C 1
ATOM 1377 O O . PRO A 1 178 ? -8.272 -6.850 3.786 1.00 82.44 178 PRO A O 1
ATOM 1380 N N . GLY A 1 179 ? -9.412 -8.761 3.477 1.00 83.44 179 GLY A N 1
ATOM 1381 C CA . GLY A 1 179 ? -10.059 -8.344 2.224 1.00 83.44 179 GLY A CA 1
ATOM 1382 C C . GLY A 1 179 ? -9.209 -8.478 0.953 1.00 83.44 179 GLY A C 1
ATOM 1383 O O . GLY A 1 179 ? -9.677 -8.090 -0.114 1.00 83.44 179 GLY A O 1
ATOM 1384 N N . PHE A 1 180 ? -7.994 -9.038 1.037 1.00 89.38 180 PHE A N 1
ATOM 1385 C CA . PHE A 1 180 ? -7.105 -9.251 -0.120 1.00 89.38 180 PHE A CA 1
ATOM 1386 C C . PHE A 1 180 ? -6.759 -10.718 -0.389 1.00 89.38 180 PHE A C 1
ATOM 1388 O O . PHE A 1 180 ? -5.942 -11.019 -1.259 1.00 89.38 180 PHE A O 1
ATOM 1395 N N . ALA A 1 181 ? -7.404 -11.657 0.307 1.00 89.00 181 ALA A N 1
ATOM 1396 C CA . ALA A 1 181 ? -7.158 -13.089 0.134 1.00 89.00 181 ALA A CA 1
ATOM 1397 C C . ALA A 1 181 ? -7.393 -13.580 -1.310 1.00 89.00 181 ALA A C 1
ATOM 1399 O O . ALA A 1 181 ? -6.780 -14.558 -1.733 1.00 89.00 181 ALA A O 1
ATOM 1400 N N . HIS A 1 182 ? -8.249 -12.902 -2.083 1.00 90.94 182 HIS A N 1
ATOM 1401 C CA . HIS A 1 182 ? -8.505 -13.211 -3.496 1.00 90.94 182 HIS A CA 1
ATOM 1402 C C . HIS A 1 182 ? -7.316 -12.917 -4.419 1.00 90.94 182 HIS A C 1
ATOM 1404 O O . HIS A 1 182 ? -7.303 -13.416 -5.541 1.00 90.94 182 HIS A O 1
ATOM 1410 N N . LEU A 1 183 ? -6.327 -12.135 -3.970 1.00 92.75 183 LEU A N 1
ATOM 1411 C CA . LEU A 1 183 ? -5.095 -11.882 -4.722 1.00 92.75 183 LEU A CA 1
ATOM 1412 C C . LEU A 1 183 ? -4.102 -13.048 -4.642 1.00 92.75 183 LEU A C 1
ATOM 1414 O O . LEU A 1 183 ? -3.192 -13.142 -5.470 1.00 92.75 183 LEU A O 1
ATOM 1418 N N . MET A 1 184 ? -4.291 -13.952 -3.677 1.00 91.75 184 MET A N 1
ATOM 1419 C CA . MET A 1 184 ? -3.436 -15.116 -3.506 1.00 91.75 184 MET A CA 1
ATOM 1420 C C . MET A 1 184 ? -3.455 -15.987 -4.762 1.00 91.75 184 MET A C 1
ATOM 1422 O O . MET A 1 184 ? -4.499 -16.386 -5.276 1.00 91.75 184 MET A O 1
ATOM 1426 N N . GLY A 1 185 ? -2.269 -16.321 -5.246 1.00 92.12 185 GLY A N 1
ATOM 1427 C CA . GLY A 1 185 ? -2.061 -17.150 -6.413 1.00 92.12 185 GLY A CA 1
ATOM 1428 C C . GLY A 1 185 ? -2.231 -16.425 -7.746 1.00 92.12 185 GLY A C 1
ATOM 1429 O O . GLY A 1 185 ? -2.094 -17.078 -8.777 1.00 92.12 185 GLY A O 1
ATOM 1430 N N . LEU A 1 186 ? -2.484 -15.113 -7.769 1.00 94.62 186 LEU A N 1
ATOM 1431 C CA . LEU A 1 186 ? -2.621 -14.368 -9.026 1.00 94.62 186 LEU A CA 1
ATOM 1432 C C . LEU A 1 186 ? -1.276 -14.043 -9.695 1.00 94.62 186 LEU A C 1
ATOM 1434 O O . LEU A 1 186 ? -1.256 -13.676 -10.871 1.00 94.62 186 LEU A O 1
ATOM 1438 N N . GLY A 1 187 ? -0.153 -14.214 -8.991 1.00 94.94 187 GLY A N 1
ATOM 1439 C CA . GLY A 1 187 ? 1.200 -13.998 -9.512 1.00 94.94 187 GLY A CA 1
ATOM 1440 C C . GLY A 1 187 ? 1.916 -12.831 -8.834 1.00 94.94 187 GLY A C 1
ATOM 1441 O O . GLY A 1 187 ? 1.923 -12.749 -7.607 1.00 94.94 187 GLY A O 1
ATOM 1442 N N . MET A 1 188 ? 2.541 -11.954 -9.619 1.00 96.12 188 MET A N 1
ATOM 1443 C CA . MET A 1 188 ? 3.355 -10.841 -9.117 1.00 96.12 188 MET A CA 1
ATOM 1444 C C . MET A 1 188 ? 3.283 -9.603 -10.007 1.00 96.12 188 MET A C 1
ATOM 1446 O O . MET A 1 188 ? 2.973 -9.688 -11.195 1.00 96.12 188 MET A O 1
ATOM 1450 N N . LEU A 1 189 ? 3.602 -8.452 -9.430 1.00 97.12 189 LEU A N 1
ATOM 1451 C CA . LEU A 1 189 ? 3.857 -7.218 -10.162 1.00 97.12 189 LEU A CA 1
ATOM 1452 C C . LEU A 1 189 ? 5.364 -7.017 -10.271 1.00 97.12 189 LEU A C 1
ATOM 1454 O O . LEU A 1 189 ? 6.064 -7.095 -9.266 1.00 97.12 189 LEU A O 1
ATOM 1458 N N . SER A 1 190 ? 5.854 -6.721 -11.467 1.00 97.25 190 SER A N 1
ATOM 1459 C CA . SER A 1 190 ? 7.223 -6.259 -11.687 1.00 97.25 190 SER A CA 1
ATOM 1460 C C . SER A 1 190 ? 7.191 -4.788 -12.066 1.00 97.25 190 SER A C 1
ATOM 1462 O O . SER A 1 190 ? 6.486 -4.391 -13.000 1.00 97.25 190 SER A O 1
ATOM 1464 N N . VAL A 1 191 ? 7.946 -3.985 -11.327 1.00 97.25 191 VAL A N 1
ATOM 1465 C CA . VAL A 1 191 ? 8.030 -2.537 -11.485 1.00 97.25 191 VAL A CA 1
ATOM 1466 C C . VAL A 1 191 ? 9.377 -2.185 -12.088 1.00 97.25 191 VAL A C 1
ATOM 1468 O O . VAL A 1 191 ? 10.428 -2.625 -11.619 1.00 97.25 191 VAL A O 1
ATOM 1471 N N . PHE A 1 192 ? 9.326 -1.364 -13.123 1.00 96.12 192 PHE A N 1
ATOM 1472 C CA . PHE A 1 192 ? 10.476 -0.838 -13.828 1.00 96.12 192 PHE A CA 1
ATOM 1473 C C . PHE A 1 192 ? 10.385 0.682 -13.857 1.00 96.12 192 PHE A C 1
ATOM 1475 O O . PHE A 1 192 ? 9.282 1.226 -13.911 1.00 96.12 192 PHE A O 1
ATOM 1482 N N . SER A 1 193 ? 11.523 1.364 -13.848 1.00 94.00 193 SER A N 1
ATOM 1483 C CA . SER A 1 193 ? 11.584 2.817 -13.991 1.00 94.00 193 SER A CA 1
ATOM 1484 C C . SER A 1 193 ? 12.533 3.211 -15.105 1.00 94.00 193 SER A C 1
ATOM 1486 O O . SER A 1 193 ? 13.553 2.560 -15.308 1.00 94.00 193 SER A O 1
ATOM 1488 N N . PHE A 1 194 ? 12.236 4.307 -15.780 1.00 92.00 194 PHE A N 1
ATOM 1489 C CA . PHE A 1 194 ? 13.207 5.022 -16.590 1.00 92.00 194 PHE A CA 1
ATOM 1490 C C . PHE A 1 194 ? 13.471 6.368 -15.928 1.00 92.00 194 PHE A C 1
ATOM 1492 O O . PHE A 1 194 ? 12.540 7.161 -15.814 1.00 92.00 194 PHE A O 1
ATOM 1499 N N . GLY A 1 195 ? 14.698 6.601 -15.471 1.00 88.38 195 GLY A N 1
ATOM 1500 C CA . GLY A 1 195 ? 15.094 7.839 -14.807 1.00 88.38 195 GLY A CA 1
ATOM 1501 C C . GLY A 1 195 ? 16.220 8.529 -15.564 1.00 88.38 195 GLY A C 1
ATOM 1502 O O . GLY A 1 195 ? 17.279 7.948 -15.747 1.00 88.38 195 GLY A O 1
ATOM 1503 N N . GLU A 1 196 ? 15.997 9.774 -15.968 1.00 84.81 196 GLU A N 1
ATOM 1504 C CA . GLU A 1 196 ? 17.024 10.722 -16.418 1.00 84.81 196 GLU A CA 1
ATOM 1505 C C . GLU A 1 196 ? 16.703 12.108 -15.827 1.00 84.81 196 GLU A C 1
ATOM 1507 O O . GLU A 1 196 ? 16.622 13.121 -16.529 1.00 84.81 196 GLU A O 1
ATOM 1512 N N . ALA A 1 197 ? 16.453 12.143 -14.514 1.00 78.44 197 ALA A N 1
ATOM 1513 C CA . ALA A 1 197 ? 16.019 13.342 -13.799 1.00 78.44 197 ALA A CA 1
ATOM 1514 C C . ALA A 1 197 ? 17.039 14.488 -13.923 1.00 78.44 197 ALA A C 1
ATOM 1516 O O . ALA A 1 197 ? 16.664 15.612 -14.241 1.00 78.44 197 ALA A O 1
ATOM 1517 N N . GLU A 1 198 ? 18.335 14.201 -13.782 1.00 77.56 198 GLU A N 1
ATOM 1518 C CA . GLU A 1 198 ? 19.384 15.228 -13.851 1.00 77.56 198 GLU A CA 1
ATOM 1519 C C . GLU A 1 198 ? 19.539 15.847 -15.244 1.00 77.56 198 GLU A C 1
ATOM 1521 O O . GLU A 1 198 ? 19.818 17.039 -15.381 1.00 77.56 198 GLU A O 1
ATOM 1526 N N . ARG A 1 199 ? 19.381 15.033 -16.293 1.00 79.44 199 ARG A N 1
ATOM 1527 C CA . ARG A 1 199 ? 19.646 15.456 -17.670 1.00 79.44 199 ARG A CA 1
ATOM 1528 C C . ARG A 1 199 ? 18.419 16.047 -18.347 1.00 79.44 199 ARG A C 1
ATOM 1530 O O . ARG A 1 199 ? 18.539 17.034 -19.070 1.00 79.44 199 ARG A O 1
ATOM 1537 N N . PHE A 1 200 ? 17.262 15.432 -18.128 1.00 78.25 200 PHE A N 1
ATOM 1538 C CA . PHE A 1 200 ? 16.033 15.745 -18.847 1.00 78.25 200 PHE A CA 1
ATOM 1539 C C . PHE A 1 200 ? 14.837 16.021 -17.928 1.00 78.25 200 PHE A C 1
ATOM 1541 O O . PHE A 1 200 ? 13.770 16.367 -18.432 1.00 78.25 200 PHE A O 1
ATOM 1548 N N . GLY A 1 201 ? 14.985 15.898 -16.603 1.00 80.94 201 GLY A N 1
ATOM 1549 C CA . GLY A 1 201 ? 13.888 16.114 -15.654 1.00 80.94 201 GLY A CA 1
ATOM 1550 C C . GLY A 1 201 ? 12.798 15.049 -15.748 1.00 80.94 201 GLY A C 1
ATOM 1551 O O . GLY A 1 201 ? 11.619 15.363 -15.606 1.00 80.94 201 GLY A O 1
ATOM 1552 N N . ILE A 1 202 ? 13.169 13.806 -16.072 1.00 84.06 202 ILE A N 1
ATOM 1553 C CA . ILE A 1 202 ? 12.216 12.729 -16.355 1.00 84.06 202 ILE A CA 1
ATOM 1554 C C . ILE A 1 202 ? 12.443 11.557 -15.415 1.00 84.06 202 ILE A C 1
ATOM 1556 O O . ILE A 1 202 ? 13.554 11.043 -15.303 1.00 84.06 202 ILE A O 1
ATOM 1560 N N . SER A 1 203 ? 11.353 11.092 -14.811 1.00 88.94 203 SER A N 1
ATOM 1561 C CA . SER A 1 203 ? 11.273 9.764 -14.222 1.00 88.94 203 SER A CA 1
ATOM 1562 C C . SER A 1 203 ? 9.906 9.171 -14.524 1.00 88.94 203 SER A C 1
ATOM 1564 O O . SER A 1 203 ? 8.873 9.786 -14.269 1.00 88.94 203 SER A O 1
ATOM 1566 N N . GLU A 1 204 ? 9.905 7.979 -15.102 1.00 90.94 204 GLU A N 1
ATOM 1567 C CA . GLU A 1 204 ? 8.723 7.295 -15.612 1.00 90.94 204 GLU A CA 1
ATOM 1568 C C . GLU A 1 204 ? 8.682 5.866 -15.077 1.00 90.94 204 GLU A C 1
ATOM 1570 O O . GLU A 1 204 ? 9.722 5.233 -14.900 1.00 90.94 204 GLU A O 1
ATOM 1575 N N . VAL A 1 205 ? 7.484 5.325 -14.858 1.00 92.88 205 VAL A N 1
ATOM 1576 C CA . VAL A 1 205 ? 7.298 3.983 -14.287 1.00 92.88 205 VAL A CA 1
ATOM 1577 C C . VAL A 1 205 ? 6.517 3.080 -15.231 1.00 92.88 205 VAL A C 1
ATOM 1579 O O . VAL A 1 205 ? 5.544 3.492 -15.861 1.00 92.88 205 VAL A O 1
ATOM 1582 N N . CYS A 1 206 ? 6.916 1.814 -15.297 1.00 93.94 206 CYS A N 1
ATOM 1583 C CA . CYS A 1 206 ? 6.182 0.750 -15.959 1.00 93.94 206 CYS A CA 1
ATOM 1584 C C . CYS A 1 206 ? 5.905 -0.378 -14.968 1.00 93.94 206 CYS A C 1
ATOM 1586 O O . CYS A 1 206 ? 6.823 -0.946 -14.381 1.00 93.94 206 CYS A O 1
ATOM 1588 N N . VAL A 1 207 ? 4.633 -0.743 -14.819 1.00 95.81 207 VAL A N 1
ATOM 1589 C CA . VAL A 1 207 ? 4.217 -1.900 -14.021 1.00 95.81 207 VAL A CA 1
ATOM 1590 C C . VAL A 1 207 ? 3.701 -2.988 -14.950 1.00 95.81 207 VAL A C 1
ATOM 1592 O O . VAL A 1 207 ? 2.825 -2.750 -15.791 1.00 95.81 207 VAL A O 1
ATOM 1595 N N . LYS A 1 208 ? 4.246 -4.193 -14.793 1.00 95.50 208 LYS A N 1
ATOM 1596 C CA . LYS A 1 208 ? 3.864 -5.391 -15.541 1.00 95.50 208 LYS A CA 1
ATOM 1597 C C . LYS A 1 208 ? 3.306 -6.425 -14.565 1.00 95.50 208 LYS A C 1
ATOM 1599 O O . LYS A 1 208 ? 3.990 -6.812 -13.622 1.00 95.50 208 LYS A O 1
ATOM 1604 N N . TRP A 1 209 ? 2.075 -6.876 -14.791 1.00 95.75 209 TRP A N 1
ATOM 1605 C CA . TRP A 1 209 ? 1.494 -7.986 -14.040 1.00 95.75 209 TRP A CA 1
ATOM 1606 C C . TRP A 1 209 ? 1.856 -9.314 -14.706 1.00 95.75 209 TRP A C 1
ATOM 1608 O O . TRP A 1 209 ? 1.578 -9.534 -15.884 1.00 95.75 209 TRP A O 1
ATOM 1618 N N . ILE A 1 210 ? 2.486 -10.198 -13.939 1.00 94.56 210 ILE A N 1
ATOM 1619 C CA . ILE A 1 210 ? 2.912 -11.524 -14.372 1.00 94.56 210 ILE A CA 1
ATOM 1620 C C . ILE A 1 210 ? 2.069 -12.554 -13.631 1.00 94.56 210 ILE A C 1
ATOM 1622 O O . ILE A 1 210 ? 2.084 -12.623 -12.402 1.00 94.56 210 ILE A O 1
ATOM 1626 N N . ARG A 1 211 ? 1.321 -13.362 -14.381 1.00 92.50 211 ARG A N 1
ATOM 1627 C CA . ARG A 1 211 ? 0.407 -14.361 -13.815 1.00 92.50 211 ARG A CA 1
ATOM 1628 C C . ARG A 1 211 ? 1.168 -15.585 -13.314 1.00 92.50 211 ARG A C 1
ATOM 1630 O O . ARG A 1 211 ? 2.135 -16.006 -13.945 1.00 92.50 211 ARG A O 1
ATOM 1637 N N . LYS A 1 212 ? 0.681 -16.202 -12.233 1.00 87.75 212 LYS A N 1
ATOM 1638 C CA . LYS A 1 212 ? 1.314 -17.364 -11.571 1.00 87.75 212 LYS A CA 1
ATOM 1639 C C . LYS A 1 212 ? 1.560 -18.572 -12.477 1.00 87.75 212 LYS A C 1
ATOM 1641 O O . LYS A 1 212 ? 2.494 -19.322 -12.238 1.00 87.75 212 LYS A O 1
ATOM 1646 N N . GLU A 1 213 ? 0.730 -18.767 -13.495 1.00 78.94 213 GLU A N 1
ATOM 1647 C CA . GLU A 1 213 ? 0.868 -19.879 -14.448 1.00 78.94 213 GLU A CA 1
ATOM 1648 C C . GLU A 1 213 ? 2.088 -19.736 -15.374 1.00 78.94 213 GLU A C 1
ATOM 1650 O O . GLU A 1 213 ? 2.364 -20.634 -16.165 1.00 78.94 213 GLU A O 1
ATOM 1655 N N . THR A 1 214 ? 2.808 -18.616 -15.299 1.00 79.75 214 THR A N 1
ATOM 1656 C CA . THR A 1 214 ? 3.965 -18.352 -16.150 1.00 79.75 214 THR A CA 1
ATOM 1657 C C . THR A 1 214 ? 5.239 -18.883 -15.507 1.00 79.75 214 THR A C 1
ATOM 1659 O O . THR A 1 214 ? 5.522 -18.578 -14.350 1.00 79.75 214 THR A O 1
ATOM 1662 N N . ASP A 1 215 ? 6.038 -19.625 -16.271 1.00 88.19 215 ASP A N 1
ATOM 1663 C CA . ASP A 1 215 ? 7.360 -20.062 -15.827 1.00 88.19 215 ASP A CA 1
ATOM 1664 C C . ASP A 1 215 ? 8.292 -18.853 -15.688 1.00 88.19 215 ASP A C 1
ATOM 1666 O O . ASP A 1 215 ? 8.556 -18.132 -16.655 1.00 88.19 215 ASP A O 1
ATOM 1670 N N . LEU A 1 216 ? 8.800 -18.636 -14.474 1.00 90.00 216 LEU A N 1
ATOM 1671 C CA . LEU A 1 216 ? 9.677 -17.515 -14.163 1.00 90.00 216 LEU A CA 1
ATOM 1672 C C . LEU A 1 216 ? 11.128 -17.965 -14.074 1.00 90.00 216 LEU A C 1
ATOM 1674 O O . LEU A 1 216 ? 11.456 -18.953 -13.416 1.00 90.00 216 LEU A O 1
ATOM 1678 N N . ALA A 1 217 ? 12.009 -17.183 -14.685 1.00 91.69 217 ALA A N 1
ATOM 1679 C CA . ALA A 1 217 ? 13.444 -17.321 -14.529 1.00 91.69 217 ALA A CA 1
ATOM 1680 C C . ALA A 1 217 ? 14.041 -15.995 -14.070 1.00 91.69 217 ALA A C 1
ATOM 1682 O O . ALA A 1 217 ? 13.570 -14.918 -14.440 1.00 91.69 217 ALA A O 1
ATOM 1683 N N . ARG A 1 218 ? 15.125 -16.079 -13.297 1.00 93.56 218 ARG A N 1
ATOM 1684 C CA . ARG A 1 218 ? 15.920 -14.905 -12.966 1.00 93.56 218 ARG A CA 1
ATOM 1685 C C . ARG A 1 218 ? 16.588 -14.385 -14.228 1.00 93.56 218 ARG A C 1
ATOM 1687 O O . ARG A 1 218 ? 17.370 -15.108 -14.846 1.00 93.56 218 ARG A O 1
ATOM 1694 N N . ARG A 1 219 ? 16.277 -13.153 -14.622 1.00 94.06 219 ARG A N 1
ATOM 1695 C CA . ARG A 1 219 ? 16.803 -12.561 -15.854 1.00 94.06 219 ARG A CA 1
ATOM 1696 C C . ARG A 1 219 ? 17.795 -11.465 -15.541 1.00 94.06 219 ARG A C 1
ATOM 1698 O O . ARG A 1 219 ? 17.419 -10.452 -14.971 1.00 94.06 219 ARG A O 1
ATOM 1705 N N . ALA A 1 220 ? 19.043 -11.683 -15.950 1.00 93.06 220 ALA A N 1
ATOM 1706 C CA . ALA A 1 220 ? 20.077 -10.666 -15.861 1.00 93.06 220 ALA A CA 1
ATOM 1707 C C . ALA A 1 220 ? 19.633 -9.391 -16.583 1.00 93.06 220 ALA A C 1
ATOM 1709 O O . ALA A 1 220 ? 19.040 -9.462 -17.668 1.00 93.06 220 ALA A O 1
ATOM 1710 N N . HIS A 1 221 ? 19.943 -8.250 -15.977 1.00 91.81 221 HIS A N 1
ATOM 1711 C CA . HIS A 1 221 ? 19.788 -6.963 -16.632 1.00 91.81 221 HIS A CA 1
ATOM 1712 C C . HIS A 1 221 ? 20.513 -6.931 -17.983 1.00 91.81 221 HIS A C 1
ATOM 1714 O O . HIS A 1 221 ? 21.602 -7.500 -18.113 1.00 91.81 221 HIS A O 1
ATOM 1720 N N . PRO A 1 222 ? 19.934 -6.260 -18.989 1.00 91.50 222 PRO A N 1
ATOM 1721 C CA . PRO A 1 222 ? 20.685 -5.886 -20.174 1.00 91.50 222 PRO A CA 1
ATOM 1722 C C . PRO A 1 222 ? 21.735 -4.815 -19.828 1.00 91.50 222 PRO A C 1
ATOM 1724 O O . PRO A 1 222 ? 21.748 -4.269 -18.723 1.00 91.50 222 PRO A O 1
ATOM 1727 N N . ASP A 1 223 ? 22.611 -4.502 -20.780 1.00 86.62 223 ASP A N 1
ATOM 1728 C CA . ASP A 1 223 ? 23.529 -3.370 -20.647 1.00 86.62 223 ASP A CA 1
ATOM 1729 C C . ASP A 1 223 ? 22.718 -2.063 -20.715 1.00 86.62 223 ASP A C 1
ATOM 1731 O O . ASP A 1 223 ? 22.248 -1.669 -21.784 1.00 86.62 223 ASP A O 1
ATOM 1735 N N . LEU A 1 224 ? 22.517 -1.428 -19.557 1.00 85.31 224 LEU A N 1
ATOM 1736 C CA . LEU A 1 224 ? 21.744 -0.192 -19.397 1.00 85.31 224 LEU A CA 1
ATOM 1737 C C . LEU A 1 224 ? 22.649 1.047 -19.395 1.00 85.31 224 LEU A C 1
ATOM 1739 O O . LEU A 1 224 ? 23.859 0.954 -19.172 1.00 85.31 224 LEU A O 1
ATOM 1743 N N . ASP A 1 225 ? 22.054 2.213 -19.652 1.00 82.44 225 ASP A N 1
ATOM 1744 C CA . ASP A 1 225 ? 22.729 3.502 -19.483 1.00 82.44 225 ASP A CA 1
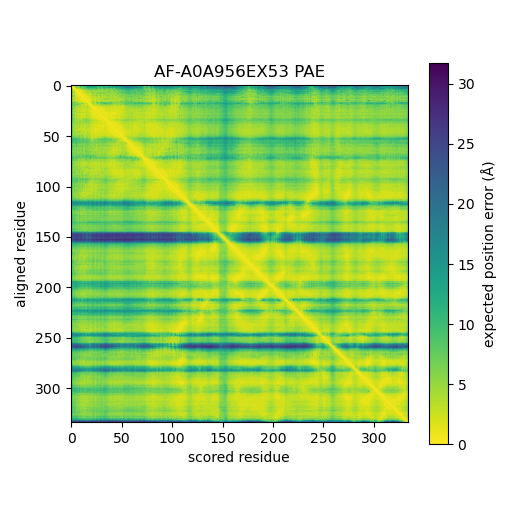ATOM 1745 C C . ASP A 1 225 ? 23.085 3.774 -18.008 1.00 82.44 225 ASP A C 1
ATOM 1747 O O . ASP A 1 225 ? 22.672 3.047 -17.105 1.00 82.44 225 ASP A O 1
ATOM 1751 N N . GLU A 1 226 ? 23.887 4.812 -17.764 1.00 83.50 226 GLU A N 1
ATOM 1752 C CA . GLU A 1 226 ? 24.406 5.133 -16.429 1.00 83.50 226 GLU A CA 1
ATOM 1753 C C . GLU A 1 226 ? 23.332 5.476 -15.388 1.00 83.50 226 GLU A C 1
ATOM 1755 O O . GLU A 1 226 ? 23.520 5.165 -14.214 1.00 83.50 226 GLU A O 1
ATOM 1760 N N . PHE A 1 227 ? 22.194 6.034 -15.806 1.00 82.06 227 PHE A N 1
ATOM 1761 C CA . PHE A 1 227 ? 21.115 6.446 -14.905 1.00 82.06 227 PHE A CA 1
ATOM 1762 C C . PHE A 1 227 ? 20.130 5.309 -14.601 1.00 82.06 227 PHE A C 1
ATOM 1764 O O . PHE A 1 227 ? 19.429 5.332 -13.589 1.00 82.06 227 PHE A O 1
ATOM 1771 N N . ASN A 1 228 ? 20.107 4.278 -15.447 1.00 87.88 228 ASN A N 1
ATOM 1772 C CA . ASN A 1 228 ? 19.208 3.134 -15.336 1.00 87.88 228 ASN A CA 1
ATOM 1773 C C . ASN A 1 228 ? 19.934 1.836 -14.948 1.00 87.88 228 ASN A C 1
ATOM 1775 O O . ASN A 1 228 ? 19.368 0.755 -15.087 1.00 87.88 228 ASN A O 1
ATOM 1779 N N . GLN A 1 229 ? 21.170 1.908 -14.445 1.00 91.00 229 GLN A N 1
ATOM 1780 C CA . GLN A 1 229 ? 21.943 0.718 -14.084 1.00 91.00 229 GLN A CA 1
ATOM 1781 C C . GLN A 1 229 ? 21.252 -0.159 -13.031 1.00 91.00 229 GLN A C 1
ATOM 1783 O O . GLN A 1 229 ? 20.457 0.281 -12.197 1.00 91.00 229 GLN A O 1
ATOM 1788 N N . ARG A 1 230 ? 21.617 -1.443 -13.061 1.00 93.50 230 ARG A N 1
ATOM 1789 C CA . ARG A 1 230 ? 21.230 -2.427 -12.053 1.00 93.50 230 ARG A CA 1
ATOM 1790 C C . ARG A 1 230 ? 21.749 -2.009 -10.677 1.00 93.50 230 ARG A C 1
ATOM 1792 O O . ARG A 1 230 ? 22.956 -1.897 -10.483 1.00 93.50 230 ARG A O 1
ATOM 1799 N N . LEU A 1 231 ? 20.845 -1.945 -9.708 1.00 91.81 231 LEU A N 1
ATOM 1800 C CA . LEU A 1 231 ? 21.177 -1.769 -8.294 1.00 91.81 231 LEU A CA 1
ATOM 1801 C C . LEU A 1 231 ? 21.310 -3.137 -7.582 1.00 91.81 231 LEU A C 1
ATOM 1803 O O . LEU A 1 231 ? 20.786 -4.144 -8.083 1.00 91.81 231 LEU A O 1
ATOM 1807 N N . PRO A 1 232 ? 22.038 -3.235 -6.454 1.00 91.62 232 PRO A N 1
ATOM 1808 C CA . PRO A 1 232 ? 22.150 -4.454 -5.657 1.00 91.62 232 PRO A CA 1
ATOM 1809 C C . PRO A 1 232 ? 20.793 -4.890 -5.108 1.00 91.62 232 PRO A C 1
ATOM 1811 O O . PRO A 1 232 ? 19.986 -4.059 -4.711 1.00 91.62 232 PRO A O 1
ATOM 1814 N N . ASP A 1 233 ? 20.564 -6.202 -5.074 1.00 91.44 233 ASP A N 1
ATOM 1815 C CA . ASP A 1 233 ? 19.322 -6.789 -4.569 1.00 91.44 233 ASP A CA 1
ATOM 1816 C C . ASP A 1 233 ? 19.111 -6.428 -3.090 1.00 91.44 233 ASP A C 1
ATOM 1818 O O . ASP A 1 233 ? 20.049 -6.493 -2.289 1.00 91.44 233 ASP A O 1
ATOM 1822 N N . ARG A 1 234 ? 17.884 -6.051 -2.734 1.00 91.88 234 ARG A N 1
ATOM 1823 C CA . ARG A 1 234 ? 17.482 -5.690 -1.377 1.00 91.88 234 ARG A CA 1
ATOM 1824 C C . ARG A 1 234 ? 16.245 -6.479 -0.982 1.00 91.88 234 ARG A C 1
ATOM 1826 O O . ARG A 1 234 ? 15.175 -6.387 -1.593 1.00 91.88 234 ARG A O 1
ATOM 1833 N N . LYS A 1 235 ? 16.385 -7.225 0.110 1.00 92.56 235 LYS A N 1
ATOM 1834 C CA . LYS A 1 235 ? 15.261 -7.896 0.748 1.00 92.56 235 LYS A CA 1
ATOM 1835 C C . LYS A 1 235 ? 14.443 -6.891 1.550 1.00 92.56 235 LYS A C 1
ATOM 1837 O O . LYS A 1 235 ? 14.986 -5.972 2.165 1.00 92.56 235 LYS A O 1
ATOM 1842 N N . VAL A 1 236 ? 13.132 -7.097 1.558 1.00 92.75 236 VAL A N 1
ATOM 1843 C CA . VAL A 1 236 ? 12.205 -6.273 2.326 1.00 92.75 236 VAL A CA 1
ATOM 1844 C C . VAL A 1 236 ? 11.328 -7.112 3.228 1.00 92.75 236 VAL A C 1
ATOM 1846 O O . VAL A 1 236 ? 10.996 -8.259 2.924 1.00 92.75 236 VAL A O 1
ATOM 1849 N N . ARG A 1 237 ? 10.923 -6.489 4.327 1.00 91.94 237 ARG A N 1
ATOM 1850 C CA . ARG A 1 237 ? 9.880 -6.958 5.220 1.00 91.94 237 ARG A CA 1
ATOM 1851 C C . ARG A 1 237 ? 8.640 -6.110 4.995 1.00 91.94 237 ARG A C 1
ATOM 1853 O O . ARG A 1 237 ? 8.725 -4.888 4.948 1.00 91.94 237 ARG A O 1
ATOM 1860 N N . LEU A 1 238 ? 7.489 -6.766 4.893 1.00 93.19 238 LEU A N 1
ATOM 1861 C CA . LEU A 1 238 ? 6.201 -6.086 4.826 1.00 93.19 238 LEU A CA 1
ATOM 1862 C C . LEU A 1 238 ? 5.528 -6.117 6.191 1.00 93.19 238 LEU A C 1
ATOM 1864 O O . LEU A 1 238 ? 5.345 -7.195 6.768 1.00 93.19 238 LEU A O 1
ATOM 1868 N N . LYS A 1 239 ? 5.144 -4.943 6.684 1.00 91.94 239 LYS A N 1
ATOM 1869 C CA . LYS A 1 239 ? 4.519 -4.770 7.989 1.00 91.94 239 LYS A CA 1
ATOM 1870 C C . LYS A 1 239 ? 3.081 -4.264 7.834 1.00 91.94 239 LYS A C 1
ATOM 1872 O O . LYS A 1 239 ? 2.872 -3.194 7.268 1.00 91.94 239 LYS A O 1
ATOM 1877 N N . PRO A 1 240 ? 2.081 -5.009 8.325 1.00 91.50 240 PRO A N 1
ATOM 1878 C CA . PRO A 1 240 ? 0.693 -4.571 8.307 1.00 91.50 240 PRO A CA 1
ATOM 1879 C C . PRO A 1 240 ? 0.463 -3.277 9.079 1.00 91.50 240 PRO A C 1
ATOM 1881 O O . PRO A 1 240 ? 0.950 -3.114 10.197 1.00 91.50 240 PRO A O 1
ATOM 1884 N N . ASN A 1 241 ? -0.307 -2.377 8.475 1.00 92.50 241 ASN A N 1
ATOM 1885 C CA . ASN A 1 241 ? -0.662 -1.093 9.054 1.00 92.50 241 ASN A CA 1
ATOM 1886 C C . ASN A 1 241 ? -2.001 -0.593 8.484 1.00 92.50 241 ASN A C 1
ATOM 1888 O O . ASN A 1 241 ? -2.644 -1.252 7.661 1.00 92.50 241 ASN A O 1
ATOM 1892 N N . ILE A 1 242 ? -2.421 0.587 8.917 1.00 91.81 242 ILE A N 1
ATOM 1893 C CA . ILE A 1 242 ? -3.560 1.322 8.383 1.00 91.81 242 ILE A CA 1
ATOM 1894 C C . ILE A 1 242 ? -3.121 2.694 7.904 1.00 91.81 242 ILE A C 1
ATOM 1896 O O . ILE A 1 242 ? -2.317 3.390 8.520 1.00 91.81 242 ILE A O 1
ATOM 1900 N N . SER A 1 243 ? -3.688 3.080 6.779 1.00 92.69 243 SER A N 1
ATOM 1901 C CA . SER A 1 243 ? -3.492 4.368 6.156 1.00 92.69 243 SER A CA 1
ATOM 1902 C C . SER A 1 243 ? -4.743 5.216 6.355 1.00 92.69 243 SER A C 1
ATOM 1904 O O . SER A 1 243 ? -5.865 4.723 6.251 1.00 92.69 243 SER A O 1
ATOM 1906 N N . LEU A 1 244 ? -4.532 6.498 6.611 1.00 90.56 244 LEU A N 1
ATOM 1907 C CA . LEU A 1 244 ? -5.511 7.572 6.644 1.00 90.56 244 LEU A CA 1
ATOM 1908 C C . LEU A 1 244 ? -5.193 8.531 5.488 1.00 90.56 244 LEU A C 1
ATOM 1910 O O . LEU A 1 244 ? -4.026 8.606 5.084 1.00 90.56 244 LEU A O 1
ATOM 1914 N N . PRO A 1 245 ? -6.208 9.215 4.941 1.00 87.94 245 PRO A N 1
ATOM 1915 C CA . PRO A 1 245 ? -5.988 10.206 3.900 1.00 87.94 245 PRO A CA 1
ATOM 1916 C C . PRO A 1 245 ? -5.342 11.477 4.469 1.00 87.94 245 PRO A C 1
ATOM 1918 O O . PRO A 1 245 ? -5.469 11.754 5.661 1.00 87.94 245 PRO A O 1
ATOM 1921 N N . GLU A 1 246 ? -4.661 12.239 3.612 1.00 80.81 246 GLU A N 1
ATOM 1922 C CA . GLU A 1 246 ? -4.024 13.517 3.971 1.00 80.81 246 GLU A CA 1
ATOM 1923 C C . GLU A 1 246 ? -5.034 14.683 3.960 1.00 80.81 246 GLU A C 1
ATOM 1925 O O . GLU A 1 246 ? -6.018 14.656 3.220 1.00 80.81 246 GLU A O 1
ATOM 1930 N N . GLU A 1 247 ? -4.810 15.681 4.825 1.00 69.44 247 GLU A N 1
ATOM 1931 C CA . GLU A 1 247 ? -5.788 16.717 5.210 1.00 69.44 247 GLU A CA 1
ATOM 1932 C C . GLU A 1 247 ? -6.070 17.779 4.142 1.00 69.44 247 GLU A C 1
ATOM 1934 O O . GLU A 1 247 ? -7.209 18.227 4.003 1.00 69.44 247 GLU A O 1
ATOM 1939 N N . TYR A 1 248 ? -5.032 18.209 3.432 1.00 66.88 248 TYR A N 1
ATOM 1940 C CA . TYR A 1 248 ? -4.988 19.535 2.819 1.00 66.88 248 TYR A CA 1
ATOM 1941 C C . TYR A 1 248 ? -5.875 19.646 1.568 1.00 66.88 248 TYR A C 1
ATOM 1943 O O . TYR A 1 248 ? -6.961 20.230 1.618 1.00 66.88 248 TYR A O 1
ATOM 1951 N N . GLU A 1 249 ? -5.468 19.060 0.447 1.00 68.19 249 GLU A N 1
ATOM 1952 C CA . GLU A 1 249 ? -6.284 18.934 -0.758 1.00 68.19 249 GLU A CA 1
ATOM 1953 C C . GLU A 1 249 ? -6.278 17.474 -1.242 1.00 68.19 249 GLU A C 1
ATOM 1955 O O . GLU A 1 249 ? -5.488 16.634 -0.818 1.00 68.19 249 GLU A O 1
ATOM 1960 N N . GLY A 1 250 ? -7.247 17.112 -2.076 1.00 79.94 250 GLY A N 1
ATOM 1961 C CA . GLY A 1 250 ? -7.402 15.743 -2.563 1.00 79.94 250 GLY A CA 1
ATOM 1962 C C . GLY A 1 250 ? -8.825 15.223 -2.399 1.00 79.94 250 GLY A C 1
ATOM 1963 O O . GLY A 1 250 ? -9.703 15.916 -1.874 1.00 79.94 250 GLY A O 1
ATOM 1964 N N . PRO A 1 251 ? -9.113 14.000 -2.871 1.00 86.25 251 PRO A N 1
ATOM 1965 C CA . PRO A 1 251 ? -10.483 13.500 -2.927 1.00 86.25 251 PRO A CA 1
ATOM 1966 C C . PRO A 1 251 ? -11.168 13.415 -1.560 1.00 86.25 251 PRO A C 1
ATOM 1968 O O . PRO A 1 251 ? -12.397 13.417 -1.508 1.00 86.25 251 PRO A O 1
ATOM 1971 N N . TRP A 1 252 ? -10.396 13.330 -0.476 1.00 86.56 252 TRP A N 1
ATOM 1972 C CA . TRP A 1 252 ? -10.874 13.091 0.884 1.00 86.56 252 TRP A CA 1
ATOM 1973 C C . TRP A 1 252 ? -10.975 14.344 1.752 1.00 86.56 252 TRP A C 1
ATOM 1975 O O . TRP A 1 252 ? -11.526 14.240 2.843 1.00 86.56 252 TRP A O 1
ATOM 1985 N N . SER A 1 253 ? -10.522 15.514 1.289 1.00 83.31 253 SER A N 1
ATOM 1986 C CA . SER A 1 253 ? -10.444 16.731 2.116 1.00 83.31 253 SER A CA 1
ATOM 1987 C C . SER A 1 253 ? -11.783 17.093 2.772 1.00 83.31 253 SER A C 1
ATOM 1989 O O . SER A 1 253 ? -11.854 17.261 3.983 1.00 83.31 253 SER A O 1
ATOM 1991 N N . ALA A 1 254 ? -12.891 17.060 2.024 1.00 83.31 254 ALA A N 1
ATOM 1992 C CA . ALA A 1 254 ? -14.238 17.288 2.569 1.00 83.31 254 ALA A CA 1
ATOM 1993 C C . ALA A 1 254 ? -14.668 16.230 3.610 1.00 83.31 254 ALA A C 1
ATOM 1995 O O . ALA A 1 254 ? -15.421 16.517 4.542 1.00 83.31 254 ALA A O 1
ATOM 1996 N N . ASP A 1 255 ? -14.196 14.989 3.464 1.00 84.00 255 ASP A N 1
ATOM 1997 C CA . ASP A 1 255 ? -14.451 13.926 4.437 1.00 84.00 255 ASP A CA 1
ATOM 1998 C C . ASP A 1 255 ? -13.524 14.033 5.647 1.00 84.00 255 ASP A C 1
ATOM 2000 O O . ASP A 1 255 ? -13.842 13.426 6.666 1.00 84.00 255 ASP A O 1
ATOM 2004 N N . LEU A 1 256 ? -12.449 14.818 5.581 1.00 78.06 256 LEU A N 1
ATOM 2005 C CA . LEU A 1 256 ? -11.577 15.116 6.711 1.00 78.06 256 LEU A CA 1
ATOM 2006 C C . LEU A 1 256 ? -11.979 16.393 7.434 1.00 78.06 256 LEU A C 1
ATOM 2008 O O . LEU A 1 256 ? -11.880 16.369 8.651 1.00 78.06 256 LEU A O 1
ATOM 2012 N N . GLU A 1 257 ? -12.512 17.411 6.734 1.00 67.56 257 GLU A N 1
ATOM 2013 C CA . GLU A 1 257 ? -12.856 18.748 7.256 1.00 67.56 257 GLU A CA 1
ATOM 2014 C C . GLU A 1 257 ? -13.255 18.709 8.730 1.00 67.56 257 GLU A C 1
ATOM 2016 O O . GLU A 1 257 ? -14.383 18.340 9.095 1.00 67.56 257 GLU A O 1
ATOM 2021 N N . VAL A 1 258 ? -12.293 19.062 9.572 1.00 61.75 258 VAL A N 1
ATOM 2022 C CA . VAL A 1 258 ? -12.469 19.180 11.004 1.00 61.75 258 VAL A CA 1
ATOM 2023 C C . VAL A 1 258 ? -12.734 20.658 11.271 1.00 61.75 258 VAL A C 1
ATOM 2025 O O . VAL A 1 258 ? -11.939 21.521 10.910 1.00 61.75 258 VAL A O 1
ATOM 2028 N N . GLY A 1 259 ? -13.906 20.993 11.809 1.00 56.91 259 GLY A N 1
ATOM 2029 C CA . GLY A 1 259 ? -14.171 22.374 12.219 1.00 56.91 259 GLY A CA 1
ATOM 2030 C C . GLY A 1 259 ? -13.219 22.802 13.345 1.00 56.91 259 GLY A C 1
ATOM 2031 O O . GLY A 1 259 ? -12.831 21.965 14.151 1.00 56.91 259 GLY A O 1
ATOM 2032 N N . ASP A 1 260 ? -12.883 24.096 13.399 1.00 51.25 260 ASP A N 1
ATOM 2033 C CA . ASP A 1 260 ? -12.148 24.784 14.479 1.00 51.25 260 ASP A CA 1
ATOM 2034 C C . ASP A 1 260 ? -10.934 24.030 15.072 1.00 51.25 260 ASP A C 1
ATOM 2036 O O . ASP A 1 260 ? -10.990 23.492 16.175 1.00 51.25 260 ASP A O 1
ATOM 2040 N N . GLY A 1 261 ? -9.784 24.097 14.389 1.00 60.22 261 GLY A N 1
ATOM 2041 C CA . GLY A 1 261 ? -8.461 23.923 15.015 1.00 60.22 261 GLY A CA 1
ATOM 2042 C C . GLY A 1 261 ? -8.109 22.517 15.506 1.00 60.22 261 GLY A C 1
ATOM 2043 O O . GLY A 1 261 ? -7.194 22.382 16.315 1.00 60.22 261 GLY A O 1
ATOM 2044 N N . CYS A 1 262 ? -8.820 21.491 15.045 1.00 65.81 262 CYS A N 1
ATOM 2045 C CA . CYS A 1 262 ? -8.498 20.101 15.327 1.00 65.81 262 CYS A CA 1
ATOM 2046 C C . CYS A 1 262 ? -7.810 19.479 14.108 1.00 65.81 262 CYS A C 1
ATOM 2048 O O . CYS A 1 262 ? -8.411 19.373 13.045 1.00 65.81 262 CYS A O 1
ATOM 2050 N N . GLU A 1 263 ? -6.563 19.053 14.273 1.00 73.56 263 GLU A N 1
ATOM 2051 C CA . GLU A 1 263 ? -5.795 18.385 13.220 1.00 73.56 263 GLU A CA 1
ATOM 2052 C C . GLU A 1 263 ? -6.135 16.880 13.208 1.00 73.56 263 GLU A C 1
ATOM 2054 O O . GLU A 1 263 ? -6.355 16.286 14.275 1.00 73.56 263 GLU A O 1
ATOM 2059 N N . PRO A 1 264 ? -6.247 16.239 12.032 1.00 74.50 264 PRO A N 1
ATOM 2060 C CA . PRO A 1 264 ? -6.345 14.791 11.945 1.00 74.50 264 PRO A CA 1
ATOM 2061 C C . PRO A 1 264 ? -5.067 14.137 12.490 1.00 74.50 264 PRO A C 1
ATOM 2063 O O . PRO A 1 264 ? -3.990 14.726 12.413 1.00 74.50 264 PRO A O 1
ATOM 2066 N N . PRO A 1 265 ? -5.156 12.914 13.038 1.00 81.81 265 PRO A N 1
ATOM 2067 C CA . PRO A 1 265 ? -3.981 12.200 13.495 1.00 81.81 265 PRO A CA 1
ATOM 2068 C C . PRO A 1 265 ? -3.091 11.898 12.296 1.00 81.81 265 PRO A C 1
ATOM 2070 O O . PRO A 1 265 ? -3.585 11.579 11.205 1.00 81.81 265 PRO A O 1
ATOM 2073 N N . ASP A 1 266 ? -1.782 11.957 12.526 1.00 82.62 266 ASP A N 1
ATOM 2074 C CA . ASP A 1 266 ? -0.807 11.524 11.540 1.00 82.62 266 ASP A CA 1
ATOM 2075 C C . ASP A 1 266 ? -1.146 10.119 11.065 1.00 82.62 266 ASP A C 1
ATOM 2077 O O . ASP A 1 266 ? -1.523 9.231 11.828 1.00 82.62 266 ASP A O 1
ATOM 2081 N N . SER A 1 267 ? -1.042 9.892 9.763 1.00 83.38 267 SER A N 1
ATOM 2082 C CA . SER A 1 267 ? -1.401 8.583 9.265 1.00 83.38 267 SER A CA 1
ATOM 2083 C C . SER A 1 267 ? -0.339 7.539 9.665 1.00 83.38 267 SER A C 1
ATOM 2085 O O . SER A 1 267 ? 0.813 7.682 9.249 1.00 83.38 267 SER A O 1
ATOM 2087 N N . PRO A 1 268 ? -0.716 6.438 10.355 1.00 83.19 268 PRO A N 1
ATOM 2088 C CA . PRO A 1 268 ? 0.251 5.482 10.902 1.00 83.19 268 PRO A CA 1
ATOM 2089 C C . PRO A 1 268 ? 1.096 4.744 9.865 1.00 83.19 268 PRO A C 1
ATOM 2091 O O . PRO A 1 268 ? 2.234 4.374 10.154 1.00 83.19 268 PRO A O 1
ATOM 2094 N N . ALA A 1 269 ? 0.532 4.461 8.686 1.00 84.44 269 ALA A N 1
ATOM 2095 C CA . ALA A 1 269 ? 1.273 3.855 7.583 1.00 84.44 269 ALA A CA 1
ATOM 2096 C C . ALA A 1 269 ? 2.399 4.785 7.121 1.00 84.44 269 ALA A C 1
ATOM 2098 O O . ALA A 1 269 ? 2.289 6.005 7.201 1.00 84.44 269 ALA A O 1
ATOM 2099 N N . SER A 1 270 ? 3.474 4.232 6.589 1.00 87.44 270 SER A N 1
ATOM 2100 C CA . SER A 1 270 ? 4.545 5.018 5.999 1.00 87.44 270 SER A CA 1
ATOM 2101 C C . SER A 1 270 ? 4.222 5.389 4.543 1.00 87.44 270 SER A C 1
ATOM 2103 O O . SER A 1 270 ? 3.350 4.808 3.874 1.00 87.44 270 SER A O 1
ATOM 2105 N N . ARG A 1 271 ? 4.961 6.370 4.015 1.00 85.56 271 ARG A N 1
ATOM 2106 C CA . ARG A 1 271 ? 4.957 6.670 2.577 1.00 85.56 271 ARG A CA 1
ATOM 2107 C C . ARG A 1 271 ? 5.486 5.487 1.765 1.00 85.56 271 ARG A C 1
ATOM 2109 O O . ARG A 1 271 ? 4.980 5.244 0.671 1.00 85.56 271 ARG A O 1
ATOM 2116 N N . PHE A 1 272 ? 6.461 4.760 2.305 1.00 91.44 272 PHE A N 1
ATOM 2117 C CA . PHE A 1 272 ? 7.038 3.582 1.681 1.00 91.44 272 PHE A CA 1
ATOM 2118 C C . PHE A 1 272 ? 6.169 2.360 1.926 1.00 91.44 272 PHE A C 1
ATOM 2120 O O . PHE A 1 272 ? 6.251 1.689 2.956 1.00 91.44 272 PHE A O 1
ATOM 2127 N N . GLY A 1 273 ? 5.278 2.089 0.982 1.00 94.38 273 GLY A N 1
ATOM 2128 C CA . GLY A 1 273 ? 4.256 1.097 1.240 1.00 94.38 273 GLY A CA 1
ATOM 2129 C C . GLY A 1 273 ? 3.466 0.651 0.032 1.00 94.38 273 GLY A C 1
ATOM 2130 O O . GLY A 1 273 ? 3.492 1.254 -1.043 1.00 94.38 273 GLY A O 1
ATOM 2131 N N . LEU A 1 274 ? 2.728 -0.425 0.260 1.00 95.88 274 LEU A N 1
ATOM 2132 C CA . LEU A 1 274 ? 1.762 -1.019 -0.648 1.00 95.88 274 LEU A CA 1
ATOM 2133 C C . LEU A 1 274 ? 0.365 -0.775 -0.078 1.00 95.88 274 LEU A C 1
ATOM 2135 O O . LEU A 1 274 ? 0.171 -0.858 1.138 1.00 95.88 274 LEU A O 1
ATOM 2139 N N . LEU A 1 275 ? -0.616 -0.527 -0.948 1.00 95.81 275 LEU A N 1
ATOM 2140 C CA . LEU A 1 275 ? -2.014 -0.306 -0.545 1.00 95.81 275 LEU A CA 1
ATOM 2141 C C . LEU A 1 275 ? -2.216 0.914 0.377 1.00 95.81 275 LEU A C 1
ATOM 2143 O O . LEU A 1 275 ? -1.267 1.627 0.712 1.00 95.81 275 LEU A O 1
ATOM 2147 N N . GLY A 1 276 ? -3.461 1.213 0.744 1.00 94.12 276 GLY A N 1
ATOM 2148 C CA . GLY A 1 276 ? -3.813 2.396 1.537 1.00 94.12 276 GLY A CA 1
ATOM 2149 C C . GLY A 1 276 ? -4.074 3.655 0.702 1.00 94.12 276 GLY A C 1
ATOM 2150 O O . GLY A 1 276 ? -4.299 3.583 -0.508 1.00 94.12 276 GLY A O 1
ATOM 2151 N N . HIS A 1 277 ? -4.058 4.818 1.350 1.00 93.38 277 HIS A N 1
ATOM 2152 C CA . HIS A 1 277 ? -4.188 6.110 0.673 1.00 93.38 277 HIS A CA 1
ATOM 2153 C C . HIS A 1 277 ? -2.884 6.503 -0.013 1.00 93.38 277 HIS A C 1
ATOM 2155 O O . HIS A 1 277 ? -1.791 6.086 0.387 1.00 93.38 277 HIS A O 1
ATOM 2161 N N . THR A 1 278 ? -3.001 7.271 -1.090 1.00 90.69 278 THR A N 1
ATOM 2162 C CA . THR A 1 278 ? -1.834 7.844 -1.759 1.00 90.69 278 THR A CA 1
ATOM 2163 C C . THR A 1 278 ? -1.306 9.029 -0.971 1.00 90.69 278 THR A C 1
ATOM 2165 O O . THR A 1 278 ? -2.060 9.713 -0.293 1.00 90.69 278 THR A O 1
ATOM 2168 N N . ARG A 1 279 ? 0.008 9.241 -1.055 1.00 83.69 279 ARG A N 1
ATOM 2169 C CA . ARG A 1 279 ? 0.704 10.331 -0.372 1.00 83.69 279 ARG A CA 1
ATOM 2170 C C . ARG A 1 279 ? 1.718 10.971 -1.297 1.00 83.69 279 ARG A C 1
ATOM 2172 O O . ARG A 1 279 ? 2.397 10.252 -2.047 1.00 83.69 279 ARG A O 1
ATOM 2179 N N . ALA A 1 280 ? 1.822 12.287 -1.222 1.00 78.38 280 ALA A N 1
ATOM 2180 C CA . ALA A 1 280 ? 2.882 13.061 -1.847 1.00 78.38 280 ALA A CA 1
ATOM 2181 C C . ALA A 1 280 ? 3.890 13.511 -0.774 1.00 78.38 280 ALA A C 1
ATOM 2183 O O . ALA A 1 280 ? 3.604 13.498 0.416 1.00 78.38 280 ALA A O 1
ATOM 2184 N N . THR A 1 281 ? 5.114 13.845 -1.171 1.00 70.19 281 THR A N 1
ATOM 2185 C CA . THR A 1 281 ? 6.085 14.526 -0.283 1.00 70.19 281 THR A CA 1
ATOM 2186 C C . THR A 1 281 ? 5.810 16.001 -0.165 1.00 70.19 281 THR A C 1
ATOM 2188 O O . THR A 1 281 ? 6.081 16.610 0.867 1.00 70.19 281 THR A O 1
ATOM 2191 N N . THR A 1 282 ? 5.342 16.577 -1.262 1.00 68.81 282 THR A N 1
ATOM 2192 C CA . THR A 1 282 ? 4.998 17.976 -1.375 1.00 68.81 282 THR A CA 1
ATOM 2193 C C . THR A 1 282 ? 3.603 18.050 -1.971 1.00 68.81 282 THR A C 1
ATOM 2195 O O . THR A 1 282 ? 3.313 17.459 -3.011 1.00 68.81 282 THR A O 1
ATOM 2198 N N . GLY A 1 283 ? 2.719 18.755 -1.272 1.00 67.00 283 GLY A N 1
ATOM 2199 C CA . GLY A 1 283 ? 1.315 18.841 -1.638 1.00 67.00 283 GLY A CA 1
ATOM 2200 C C . GLY A 1 283 ? 0.499 17.649 -1.151 1.00 67.00 283 GLY A C 1
ATOM 2201 O O . GLY A 1 283 ? 0.731 17.107 -0.077 1.00 67.00 283 GLY A O 1
ATOM 2202 N N . ASP A 1 284 ? -0.489 17.311 -1.958 1.00 73.44 284 ASP A N 1
ATOM 2203 C CA . ASP A 1 284 ? -1.756 16.739 -1.528 1.00 73.44 284 ASP A CA 1
ATOM 2204 C C . ASP A 1 284 ? -1.932 15.284 -1.953 1.00 73.44 284 ASP A C 1
ATOM 2206 O O . ASP A 1 284 ? -1.158 14.784 -2.773 1.00 73.44 284 ASP A O 1
ATOM 2210 N N . ASP A 1 285 ? -2.984 14.612 -1.463 1.00 85.56 285 ASP A N 1
ATOM 2211 C CA . ASP A 1 285 ? -3.313 13.253 -1.902 1.00 85.56 285 ASP A CA 1
ATOM 2212 C C . ASP A 1 285 ? -3.510 13.251 -3.438 1.00 85.56 285 ASP A C 1
ATOM 2214 O O . ASP A 1 285 ? -4.510 13.784 -3.943 1.00 85.56 285 ASP A O 1
ATOM 2218 N N . PRO A 1 286 ? -2.599 12.618 -4.212 1.00 88.25 286 PRO A N 1
ATOM 2219 C CA . PRO A 1 286 ? -2.593 12.719 -5.667 1.00 88.25 286 PRO A CA 1
ATOM 2220 C C . PRO A 1 286 ? -3.622 11.788 -6.330 1.00 88.25 286 PRO A C 1
ATOM 2222 O O . PRO A 1 286 ? -3.627 11.625 -7.556 1.00 88.25 286 PRO A O 1
ATOM 2225 N N . SER A 1 287 ? -4.479 11.118 -5.553 1.00 90.31 287 SER A N 1
ATOM 2226 C CA . SER A 1 287 ? -5.481 10.205 -6.091 1.00 90.31 287 SER A CA 1
ATOM 2227 C C . SER A 1 287 ? -6.422 10.907 -7.081 1.00 90.31 287 SER A C 1
ATOM 2229 O O . SER A 1 287 ? -6.990 11.954 -6.773 1.00 90.31 287 SER A O 1
ATOM 2231 N N . PRO A 1 288 ? -6.717 10.296 -8.247 1.00 89.81 288 PRO A N 1
ATOM 2232 C CA . PRO A 1 288 ? -7.668 10.859 -9.207 1.00 89.81 288 PRO A CA 1
ATOM 2233 C C . PRO A 1 288 ? -9.108 10.978 -8.679 1.00 89.81 288 PRO A C 1
ATOM 2235 O O . PRO A 1 288 ? -9.930 11.661 -9.291 1.00 89.81 288 PRO A O 1
ATOM 2238 N N . GLY A 1 289 ? -9.448 10.259 -7.606 1.00 92.38 289 GLY A N 1
ATOM 2239 C CA . GLY A 1 289 ? -10.771 10.246 -6.986 1.00 92.38 289 GLY A CA 1
ATOM 2240 C C . GLY A 1 289 ? -10.870 9.219 -5.855 1.00 92.38 289 GLY A C 1
ATOM 2241 O O . GLY A 1 289 ? -9.990 8.379 -5.700 1.00 92.38 289 GLY A O 1
ATOM 2242 N N . LYS A 1 290 ? -11.975 9.245 -5.096 1.00 92.19 290 LYS A N 1
ATOM 2243 C CA . LYS A 1 290 ? -12.219 8.355 -3.936 1.00 92.19 290 LYS A CA 1
ATOM 2244 C C . LYS A 1 290 ? -12.326 6.862 -4.287 1.00 92.19 290 LYS A C 1
ATOM 2246 O O . LYS A 1 290 ? -12.306 6.009 -3.404 1.00 92.19 290 LYS A O 1
ATOM 2251 N N . ASP A 1 291 ? -12.517 6.529 -5.564 1.00 94.31 291 ASP A N 1
ATOM 2252 C CA . ASP A 1 291 ? -12.556 5.145 -6.049 1.00 94.31 291 ASP A CA 1
ATOM 2253 C C . ASP A 1 291 ? -11.168 4.582 -6.389 1.00 94.31 291 ASP A C 1
ATOM 2255 O O . ASP A 1 291 ? -11.070 3.429 -6.811 1.00 94.31 291 ASP A O 1
ATOM 2259 N N . TRP A 1 292 ? -10.115 5.378 -6.203 1.00 95.06 292 TRP A N 1
ATOM 2260 C CA . TRP A 1 292 ? -8.723 4.976 -6.347 1.00 95.06 292 TRP A CA 1
ATOM 2261 C C . TRP A 1 292 ? -8.098 4.737 -4.977 1.00 95.06 292 TRP A C 1
ATOM 2263 O O . TRP A 1 292 ? -8.493 5.341 -3.983 1.00 95.06 292 TRP A O 1
ATOM 2273 N N . GLN A 1 293 ? -7.111 3.852 -4.945 1.00 94.06 293 GLN A N 1
ATOM 2274 C CA . GLN A 1 293 ? -6.230 3.672 -3.800 1.00 94.06 293 GLN A CA 1
ATOM 2275 C C . GLN A 1 293 ? -4.794 3.510 -4.280 1.00 94.06 293 GLN A C 1
ATOM 2277 O O . GLN A 1 293 ? -4.548 3.168 -5.446 1.00 94.06 293 GLN A O 1
ATOM 2282 N N . ARG A 1 294 ? -3.841 3.707 -3.370 1.00 95.69 294 ARG A N 1
ATOM 2283 C CA . ARG A 1 294 ? -2.432 3.418 -3.621 1.00 95.69 294 ARG A CA 1
ATOM 2284 C C . ARG A 1 294 ? -2.302 1.943 -3.986 1.00 95.69 294 ARG A C 1
ATOM 2286 O O . ARG A 1 294 ? -2.798 1.085 -3.275 1.00 95.69 294 ARG A O 1
ATOM 2293 N N . LEU A 1 295 ? -1.640 1.629 -5.091 1.00 96.00 295 LEU A N 1
ATOM 2294 C CA . LEU A 1 295 ? -1.120 0.284 -5.325 1.00 96.00 295 LEU A CA 1
ATOM 2295 C C . LEU A 1 295 ? 0.232 0.168 -4.622 1.00 96.00 295 LEU A C 1
ATOM 2297 O O . LEU A 1 295 ? 0.444 -0.747 -3.829 1.00 96.00 295 LEU A O 1
ATOM 2301 N N . PHE A 1 296 ? 1.098 1.155 -4.857 1.00 95.88 296 PHE A N 1
ATOM 2302 C CA . PHE A 1 296 ? 2.368 1.312 -4.166 1.00 95.88 296 PHE A CA 1
ATOM 2303 C C . PHE A 1 296 ? 2.862 2.766 -4.190 1.00 95.88 296 PHE A C 1
ATOM 2305 O O . PHE A 1 296 ? 2.469 3.553 -5.053 1.00 95.88 296 PHE A O 1
ATOM 2312 N N . SER A 1 297 ? 3.745 3.104 -3.254 1.00 94.62 297 SER A N 1
ATOM 2313 C CA . SER A 1 297 ? 4.586 4.306 -3.264 1.00 94.62 297 SER A CA 1
ATOM 2314 C C . SER A 1 297 ? 5.991 3.900 -2.850 1.00 94.62 297 SER A C 1
ATOM 2316 O O . SER A 1 297 ? 6.186 3.440 -1.723 1.00 94.62 297 SER A O 1
ATOM 2318 N N . LEU A 1 298 ? 6.939 3.983 -3.781 1.00 92.50 298 LEU A N 1
ATOM 2319 C CA . LEU A 1 298 ? 8.241 3.332 -3.648 1.00 92.50 298 LEU A CA 1
ATOM 2320 C C . LEU A 1 298 ? 9.362 4.248 -4.157 1.00 92.50 298 LEU A C 1
ATOM 2322 O O . LEU A 1 298 ? 9.151 4.916 -5.178 1.00 92.50 298 LEU A O 1
ATOM 2326 N N . PRO A 1 299 ? 10.544 4.237 -3.514 1.00 92.25 299 PRO A N 1
ATOM 2327 C CA . PRO A 1 299 ? 11.728 4.860 -4.071 1.00 92.25 299 PRO A CA 1
ATOM 2328 C C . PRO A 1 299 ? 12.199 4.038 -5.272 1.00 92.25 299 PRO A C 1
ATOM 2330 O O . PRO A 1 299 ? 12.059 2.807 -5.296 1.00 92.25 299 PRO A O 1
ATOM 2333 N N . VAL A 1 300 ? 12.735 4.711 -6.285 1.00 89.56 300 VAL A N 1
ATOM 2334 C CA . VAL A 1 300 ? 13.288 4.031 -7.462 1.00 89.56 300 VAL A CA 1
ATOM 2335 C C . VAL A 1 300 ? 14.809 3.970 -7.456 1.00 89.56 300 VAL A C 1
ATOM 2337 O O . VAL A 1 300 ? 15.357 3.122 -8.152 1.00 89.56 300 VAL A O 1
ATOM 2340 N N . ASP A 1 301 ? 15.484 4.799 -6.668 1.00 87.25 301 ASP A N 1
ATOM 2341 C CA . ASP A 1 301 ? 16.937 4.799 -6.469 1.00 87.25 301 ASP A CA 1
ATOM 2342 C C . ASP A 1 301 ? 17.336 4.407 -5.032 1.00 87.25 301 ASP A C 1
ATOM 2344 O O . ASP A 1 301 ? 16.484 4.193 -4.168 1.00 87.25 301 ASP A O 1
ATOM 2348 N N . GLU A 1 302 ? 18.642 4.237 -4.796 1.00 85.06 302 GLU A N 1
ATOM 2349 C CA . GLU A 1 302 ? 19.175 3.813 -3.493 1.00 85.06 302 GLU A CA 1
ATOM 2350 C C . GLU A 1 302 ? 19.186 4.909 -2.431 1.00 85.06 302 GLU A C 1
ATOM 2352 O O . GLU A 1 302 ? 19.174 4.575 -1.243 1.00 85.06 302 GLU A O 1
ATOM 2357 N N . ASP A 1 303 ? 19.242 6.168 -2.864 1.00 85.25 303 ASP A N 1
ATOM 2358 C CA . ASP A 1 303 ? 19.312 7.346 -2.001 1.00 85.25 303 ASP A CA 1
ATOM 2359 C C . ASP A 1 303 ? 17.907 7.831 -1.600 1.00 85.25 303 ASP A C 1
ATOM 2361 O O . ASP A 1 303 ? 17.776 8.760 -0.809 1.00 85.25 303 ASP A O 1
ATOM 2365 N N . GLU A 1 304 ? 16.863 7.166 -2.110 1.00 85.25 304 GLU A N 1
ATOM 2366 C CA . GLU A 1 304 ? 15.453 7.482 -1.894 1.00 85.25 304 GLU A CA 1
ATOM 2367 C C . GLU A 1 304 ? 15.099 8.918 -2.317 1.00 85.25 304 GLU A C 1
ATOM 2369 O O . GLU A 1 304 ? 14.221 9.548 -1.728 1.00 85.25 304 GLU A O 1
ATOM 2374 N N . VAL A 1 305 ? 15.758 9.423 -3.364 1.00 85.44 305 VAL A N 1
ATOM 2375 C CA . VAL A 1 305 ? 15.547 10.786 -3.876 1.00 85.44 305 VAL A CA 1
ATOM 2376 C C . VAL A 1 305 ? 14.306 10.850 -4.762 1.00 85.44 305 VAL A C 1
ATOM 2378 O O . VAL A 1 305 ? 13.504 11.780 -4.669 1.00 85.44 305 VAL A O 1
ATOM 2381 N N . VAL A 1 306 ? 14.115 9.844 -5.619 1.00 88.00 306 VAL A N 1
ATOM 2382 C CA . VAL A 1 306 ? 13.002 9.786 -6.564 1.00 88.00 306 VAL A CA 1
ATOM 2383 C C . VAL A 1 306 ? 11.986 8.741 -6.127 1.00 88.00 306 VAL A C 1
ATOM 2385 O O . VAL A 1 306 ? 12.302 7.558 -5.980 1.00 88.00 306 VAL A O 1
ATOM 2388 N N . TRP A 1 307 ? 10.725 9.157 -5.994 1.00 91.50 307 TRP A N 1
ATOM 2389 C CA . TRP A 1 307 ? 9.623 8.269 -5.620 1.00 91.50 307 TRP A CA 1
ATOM 2390 C C . TRP A 1 307 ? 8.555 8.215 -6.691 1.00 91.50 307 TRP A C 1
ATOM 2392 O O . TRP A 1 307 ? 8.144 9.236 -7.236 1.00 91.50 307 TRP A O 1
ATOM 2402 N N . HIS A 1 308 ? 8.030 7.018 -6.923 1.00 92.62 308 HIS A N 1
ATOM 2403 C CA . HIS A 1 308 ? 6.850 6.820 -7.750 1.00 92.62 308 HIS A CA 1
ATOM 2404 C C . HIS A 1 308 ? 5.673 6.358 -6.902 1.00 92.62 308 HIS A C 1
ATOM 2406 O O . HIS A 1 308 ? 5.728 5.297 -6.275 1.00 92.62 308 HIS A O 1
ATOM 2412 N N . THR A 1 309 ? 4.573 7.106 -6.979 1.00 93.69 309 THR A N 1
ATOM 2413 C CA . THR A 1 309 ? 3.276 6.693 -6.441 1.00 93.69 309 THR A CA 1
ATOM 2414 C C . THR A 1 309 ? 2.381 6.244 -7.588 1.00 93.69 309 THR A C 1
ATOM 2416 O O . THR A 1 309 ? 2.078 7.002 -8.516 1.00 93.69 309 THR A O 1
ATOM 2419 N N . VAL A 1 310 ? 1.933 4.993 -7.513 1.00 94.44 310 VAL A N 1
ATOM 2420 C CA . VAL A 1 310 ? 1.019 4.381 -8.479 1.00 94.44 310 VAL A CA 1
ATOM 2421 C C . VAL A 1 310 ? -0.275 4.013 -7.775 1.00 94.44 310 VAL A C 1
ATOM 2423 O O . VAL A 1 310 ? -0.262 3.415 -6.700 1.00 94.44 310 VAL A O 1
ATOM 2426 N N . ALA A 1 311 ? -1.398 4.345 -8.404 1.00 95.50 311 ALA A N 1
ATOM 2427 C CA . ALA A 1 311 ? -2.739 4.053 -7.922 1.00 95.50 311 ALA A CA 1
ATOM 2428 C C . ALA A 1 311 ? -3.471 3.059 -8.834 1.00 95.50 311 ALA A C 1
ATOM 2430 O O . ALA A 1 311 ? -3.199 2.952 -10.035 1.00 95.50 311 ALA A O 1
ATOM 2431 N N . ILE A 1 312 ? -4.447 2.362 -8.260 1.00 96.06 312 ILE A N 1
ATOM 2432 C CA . ILE A 1 312 ? -5.360 1.448 -8.950 1.00 96.06 312 ILE A CA 1
ATOM 2433 C C . ILE A 1 312 ? -6.793 1.712 -8.485 1.00 96.06 312 ILE A C 1
ATOM 2435 O O . ILE A 1 312 ? -7.018 2.125 -7.346 1.00 96.06 312 ILE A O 1
ATOM 2439 N N . ARG A 1 313 ? -7.782 1.474 -9.352 1.00 96.44 313 ARG A N 1
ATOM 2440 C CA . ARG A 1 313 ? -9.187 1.538 -8.936 1.00 96.44 313 ARG A CA 1
ATOM 2441 C C . ARG A 1 313 ? -9.510 0.415 -7.961 1.00 96.44 313 ARG A C 1
ATOM 2443 O O . ARG A 1 313 ? -9.158 -0.743 -8.188 1.00 96.44 313 ARG A O 1
ATOM 2450 N N . ASN A 1 314 ? -10.309 0.733 -6.950 1.00 94.75 314 ASN A N 1
ATOM 2451 C CA . ASN A 1 314 ? -10.810 -0.229 -5.973 1.00 94.75 314 ASN A CA 1
ATOM 2452 C C . ASN A 1 314 ? -11.554 -1.383 -6.658 1.00 94.75 314 ASN A C 1
ATOM 2454 O O . ASN A 1 314 ? -11.345 -2.540 -6.311 1.00 94.75 314 ASN A O 1
ATOM 2458 N N . SER A 1 315 ? -12.363 -1.097 -7.685 1.00 95.62 315 SER A N 1
ATOM 2459 C CA . SER A 1 315 ? -13.082 -2.126 -8.451 1.00 95.62 315 SER A CA 1
ATOM 2460 C C . SER A 1 315 ? -12.168 -3.114 -9.171 1.00 95.62 315 SER A C 1
ATOM 2462 O O . SER A 1 315 ? -12.547 -4.266 -9.367 1.00 95.62 315 SER A O 1
ATOM 2464 N N . ASP A 1 316 ? -10.994 -2.668 -9.607 1.00 96.25 316 ASP A N 1
ATOM 2465 C CA . ASP A 1 316 ? -10.074 -3.476 -10.405 1.00 96.25 316 ASP A CA 1
ATOM 2466 C C . ASP A 1 316 ? -9.224 -4.335 -9.472 1.00 96.25 316 ASP A C 1
ATOM 2468 O O . ASP A 1 316 ? -9.120 -5.546 -9.663 1.00 96.25 316 ASP A O 1
ATOM 2472 N N . LEU A 1 317 ? -8.765 -3.749 -8.363 1.00 94.44 317 LEU A N 1
ATOM 2473 C CA . LEU A 1 317 ? -8.083 -4.478 -7.302 1.00 94.44 317 LEU A CA 1
ATOM 2474 C C . LEU A 1 317 ? -8.968 -5.569 -6.672 1.00 94.44 317 LEU A C 1
ATOM 2476 O O . LEU A 1 317 ? -8.509 -6.689 -6.457 1.00 94.44 317 LEU A O 1
ATOM 2480 N N . GLN A 1 318 ? -10.253 -5.290 -6.436 1.00 92.00 318 GLN A N 1
ATOM 2481 C CA . GLN A 1 318 ? -11.208 -6.277 -5.908 1.00 92.00 318 GLN A CA 1
ATOM 2482 C C . GLN A 1 318 ? -11.513 -7.413 -6.896 1.00 92.00 318 GLN A C 1
ATOM 2484 O O . GLN A 1 318 ? -11.841 -8.524 -6.488 1.00 92.00 318 GLN A O 1
ATOM 2489 N N . ARG A 1 319 ? -11.374 -7.166 -8.203 1.00 93.88 319 ARG A N 1
ATOM 2490 C CA . ARG A 1 319 ? -11.518 -8.196 -9.244 1.00 93.88 319 ARG A CA 1
ATOM 2491 C C . ARG A 1 319 ? -10.207 -8.919 -9.565 1.00 93.88 319 ARG A C 1
ATOM 2493 O O . ARG A 1 319 ? -10.227 -9.868 -10.342 1.00 93.88 319 ARG A O 1
ATOM 2500 N N . GLY A 1 320 ? -9.083 -8.489 -8.984 1.00 93.38 320 GLY A N 1
ATOM 2501 C CA . GLY A 1 320 ? -7.755 -8.994 -9.337 1.00 93.38 320 GLY A CA 1
ATOM 2502 C C . GLY A 1 320 ? -7.309 -8.594 -10.751 1.00 93.38 320 GLY A C 1
ATOM 2503 O O . GLY A 1 320 ? -6.484 -9.277 -11.350 1.00 93.38 320 GLY A O 1
ATOM 2504 N N . GLU A 1 321 ? -7.863 -7.514 -11.310 1.00 94.81 321 GLU A N 1
ATOM 2505 C CA . GLU A 1 321 ? -7.531 -6.979 -12.636 1.00 94.81 321 GLU A CA 1
ATOM 2506 C C . GLU A 1 321 ? -6.430 -5.910 -12.506 1.00 94.81 321 GLU A C 1
ATOM 2508 O O . GLU A 1 321 ? -6.705 -4.715 -12.449 1.00 94.81 321 GLU A O 1
ATOM 2513 N N . LEU A 1 322 ? -5.160 -6.322 -12.441 1.00 93.94 322 LEU A N 1
ATOM 2514 C CA . LEU A 1 322 ? -4.049 -5.426 -12.063 1.00 93.94 322 LEU A CA 1
ATOM 2515 C C . LEU A 1 322 ? -3.373 -4.687 -13.235 1.00 93.94 322 LEU A C 1
ATOM 2517 O O . LEU A 1 322 ? -2.375 -3.992 -13.050 1.00 93.94 322 LEU A O 1
ATOM 2521 N N . ASP A 1 323 ? -3.919 -4.805 -14.445 1.00 91.81 323 ASP A N 1
ATOM 2522 C CA . ASP A 1 323 ? -3.355 -4.190 -15.658 1.00 91.81 323 ASP A CA 1
ATOM 2523 C C . ASP A 1 323 ? -3.688 -2.692 -15.805 1.00 91.81 323 ASP A C 1
ATOM 2525 O O . ASP A 1 323 ? -3.083 -1.990 -16.624 1.00 91.81 323 ASP A O 1
ATOM 2529 N N . GLN A 1 324 ? -4.674 -2.204 -15.044 1.00 91.50 324 GLN A N 1
ATOM 2530 C CA . GLN A 1 324 ? -5.223 -0.847 -15.135 1.00 91.50 324 GLN A CA 1
ATOM 2531 C C . GLN A 1 324 ? -4.773 0.020 -13.953 1.00 91.50 324 GLN A C 1
ATOM 2533 O O . GLN A 1 324 ? -5.549 0.391 -13.076 1.00 91.50 324 GLN A O 1
ATOM 2538 N N . TRP A 1 325 ? -3.491 0.360 -13.947 1.00 93.38 325 TRP A N 1
ATOM 2539 C CA . TRP A 1 325 ? -2.880 1.257 -12.968 1.00 93.38 325 TRP A CA 1
ATOM 2540 C C . TRP A 1 325 ? -2.625 2.649 -13.566 1.00 93.38 325 TRP A C 1
ATOM 2542 O O . TRP A 1 325 ? -2.641 2.837 -14.787 1.00 93.38 325 TRP A O 1
ATOM 2552 N N . ARG A 1 326 ? -2.381 3.641 -12.703 1.00 92.06 326 ARG A N 1
ATOM 2553 C CA . ARG A 1 326 ? -1.956 4.995 -13.087 1.00 92.06 326 ARG A CA 1
ATOM 2554 C C . ARG A 1 326 ? -0.808 5.467 -12.211 1.00 92.06 326 ARG A C 1
ATOM 2556 O O . ARG A 1 326 ? -0.906 5.377 -10.993 1.00 92.06 326 ARG A O 1
ATOM 2563 N N . ALA A 1 327 ? 0.240 6.010 -12.823 1.00 91.50 327 ALA A N 1
ATOM 2564 C CA . ALA A 1 327 ? 1.176 6.867 -12.105 1.00 91.50 327 ALA A CA 1
ATOM 2565 C C . ALA A 1 327 ? 0.442 8.162 -11.739 1.00 91.50 327 AL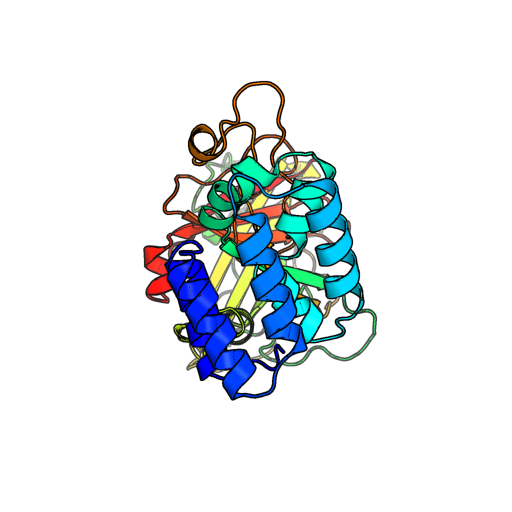A A C 1
ATOM 2567 O O . ALA A 1 327 ? -0.183 8.775 -12.608 1.00 91.50 327 ALA A O 1
ATOM 2568 N N . VAL A 1 328 ? 0.45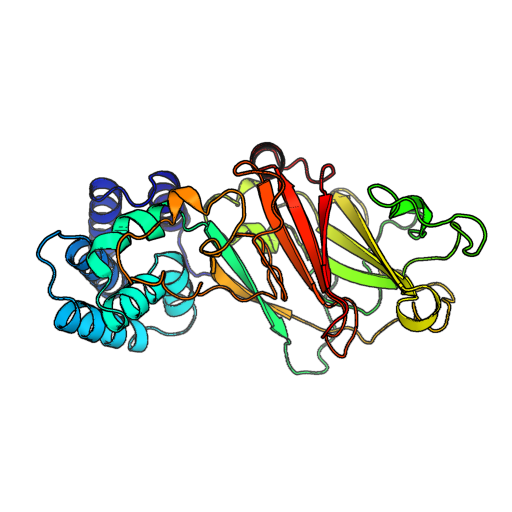1 8.518 -10.458 1.00 90.06 328 VAL A N 1
ATOM 2569 C CA . VAL A 1 328 ? -0.295 9.676 -9.936 1.00 90.06 328 VAL A CA 1
ATOM 2570 C C . VAL A 1 328 ? 0.619 10.734 -9.339 1.00 90.06 328 VAL A C 1
ATOM 2572 O O . VAL A 1 328 ? 0.262 11.904 -9.336 1.00 90.06 328 VAL A O 1
ATOM 2575 N N . TRP A 1 329 ? 1.812 10.339 -8.898 1.00 88.69 329 TRP A N 1
ATOM 2576 C CA . TRP A 1 329 ? 2.822 11.258 -8.398 1.00 88.69 329 TRP A CA 1
ATOM 2577 C C . TRP A 1 329 ? 4.220 10.735 -8.704 1.00 88.69 329 TRP A C 1
ATOM 2579 O O . TRP A 1 329 ? 4.467 9.525 -8.638 1.00 88.69 329 TRP A O 1
ATOM 2589 N N . VAL A 1 330 ? 5.111 11.665 -9.036 1.00 88.19 330 VAL A N 1
ATOM 2590 C CA . VAL A 1 330 ? 6.549 11.444 -9.130 1.00 88.19 330 VAL A CA 1
ATOM 2591 C C . VAL A 1 330 ? 7.202 12.544 -8.321 1.00 88.19 330 VAL A C 1
ATOM 2593 O O . VAL A 1 330 ? 7.004 13.721 -8.604 1.00 88.19 330 VAL A O 1
ATOM 2596 N N . ASP A 1 331 ? 7.943 12.140 -7.308 1.00 86.19 331 ASP A N 1
ATOM 2597 C CA . ASP A 1 331 ? 8.733 13.037 -6.486 1.00 86.19 331 ASP A CA 1
ATOM 2598 C C . ASP A 1 331 ? 10.176 13.009 -6.952 1.00 86.19 331 ASP A C 1
ATOM 2600 O O . ASP A 1 331 ? 10.694 11.925 -7.213 1.00 86.19 331 ASP A O 1
ATOM 2604 N N . MET A 1 332 ? 10.797 14.177 -7.058 1.00 82.00 332 MET A N 1
ATOM 2605 C CA . MET A 1 332 ? 12.203 14.331 -7.434 1.00 82.00 332 MET A CA 1
ATOM 2606 C C . MET A 1 332 ? 12.954 15.272 -6.480 1.00 82.00 332 MET A C 1
ATOM 2608 O O . MET A 1 332 ? 14.098 15.617 -6.767 1.00 82.00 332 MET A O 1
ATOM 2612 N N . ASP A 1 333 ? 12.322 15.696 -5.379 1.00 68.44 333 ASP A N 1
ATOM 2613 C CA . ASP A 1 333 ? 12.853 16.710 -4.457 1.00 68.44 333 ASP A CA 1
ATOM 2614 C C . ASP A 1 333 ? 13.465 16.095 -3.179 1.00 68.44 333 ASP A C 1
ATOM 2616 O O . ASP A 1 333 ? 13.660 16.813 -2.193 1.00 68.44 333 ASP A O 1
ATOM 2620 N N . GLY A 1 334 ? 13.703 14.776 -3.174 1.00 55.78 334 GLY A N 1
ATOM 2621 C CA . GLY A 1 334 ? 14.168 14.020 -2.005 1.00 55.78 334 GLY A CA 1
ATOM 2622 C C . GLY A 1 334 ? 15.537 14.414 -1.460 1.00 55.78 334 GLY A C 1
ATOM 2623 O O . GLY A 1 334 ? 16.386 14.933 -2.225 1.00 55.78 334 GLY A O 1
#

Radius of gyration: 21.06 Å; Cα contacts (8 Å, |Δi|>4): 676; chains: 1; bounding box: 46×45×60 Å

Secondary structure (DSSP, 8-state):
-----HHHHHHHHHHHHTTS-HHHHHHHHHHHHHTT-HHHHHHHHHHHHHTSTT--HHHHHHHHHHHHHT--THHHHHHHHTTHHHHHHHHHTT-GGGHHHHHHH-EEEEEEEEPPS-PPPPTTS-EESS--EEETTPPPPBHHHH-SS----TTSS-TTPBPEEEEEEEHHHHTTSTT-GGGTTS-EEEEEEEEEHHHHSEEEEEEEEE-TTSPEEE-PPP---TTSPPPPPEEEEEEEEEE---SSSSTTHHHH--SSSPPPPPPSS-SSEEESS---SSSS---SSTTEEEEEEEESSTTS--EEEEEEEHHHHHHT-TT-EEEEEEE---

pLDDT: mean 86.1, std 9.4, range [49.25, 97.25]

Foldseek 3Di:
DQPAPPVRLQLLLVCLVVLNDLVSLVVSLVVCVVVVNVLVSVLSVLVSQLLDQPRQLQVSLVSLVVSLVPDDDSRNLVCQSNCSVQSNLCSVLVNSPCSSLQSSQKWKWKFKDFDDDDDDDDAQAKWFFDFHWDFPPDDQDFLLQQPPDDDQVPPPDDRRAGWAWTIKHRLCVVCVHRLSVVSPQQGIKTKTWDDPCPPRNDITIHIDRDGNVGHIDGDHDDDHDPGRDTDDITDIDIGMHIFGFDADDDQCNVSNDDPDDRDRGDTPHDLFIAWYFHDDPDDGRLDPHPQKIWRGWHQRDPVSQKIWTKIDGPVCSSVSNPPDIDTRDIGRRD

Mean predicted aligned error: 6.17 Å

Sequence (334 aa):
MLNITAAEGKLVEKLLASKYEREVLREYVRVLEAGNDTQRAGLLRLIDQAMQPDADASESGVRMREAREALSGAEADWAALVGAQIVVESAETESLHHLSRWLTLALPALDVEWELGDAPVEHGTTRYFGDPDLPADMPWPTLADCTKGFKVSADEIDFRSQCRFVCQIALDDLAQLPGFAHLMGLGMLSVFSFGEAERFGISEVCVKWIRKETDLARRAHPDLDEFNQRLPDRKVRLKPNISLPEEYEGPWSADLEVGDGCEPPDSPASRFGLLGHTRATTGDDPSPGKDWQRLFSLPVDEDEVVWHTVAIRNSDLQRGELDQWRAVWVDMDG

Solvent-accessible surface area (backbone atoms only — not comparable to full-atom values): 18426 Å² total; per-residue (Å²): 128,71,86,61,51,78,69,53,37,53,44,52,26,48,26,58,75,55,32,59,40,66,68,51,50,52,50,45,28,53,54,31,48,76,69,68,35,59,65,67,23,49,51,51,48,49,53,62,46,40,60,36,95,82,47,55,34,68,62,44,18,53,53,46,47,57,58,51,71,74,41,59,71,50,52,36,36,50,39,34,56,73,44,51,59,56,51,32,44,20,17,76,66,70,39,32,90,46,44,59,62,52,52,48,57,44,28,68,24,31,28,58,40,82,51,90,72,88,70,82,77,68,86,80,49,51,33,31,31,34,62,51,70,37,48,87,84,60,78,81,58,25,42,61,69,29,54,86,81,62,90,67,77,70,88,84,58,68,50,76,45,61,38,16,61,32,33,34,42,24,28,53,68,53,23,74,42,62,86,30,57,83,33,45,72,55,25,33,41,40,34,28,32,37,44,43,48,91,84,72,69,36,73,44,57,34,80,44,73,44,52,53,91,54,70,67,39,79,42,78,75,74,96,55,58,90,71,27,50,88,47,77,65,40,48,54,44,80,41,56,19,28,15,44,71,52,66,81,41,46,66,49,18,82,80,55,68,54,75,86,92,53,79,80,58,79,48,79,35,56,73,44,20,34,39,18,47,42,70,50,96,72,80,39,25,49,49,95,36,81,61,41,31,18,51,34,24,44,58,67,52,94,84,53,34,35,32,45,28,30,31,30,38,51,75,32,61,75,68,63,48,74,85,65,64,42,82,54,46,74,46,77,84,92